Protein AF-R7V3S7-F1 (afdb_monomer_lite)

Radius of gyration: 36.81 Å; chains: 1; bounding box: 87×54×91 Å

Secondary structure (DSSP, 8-state):
-HHHHHHHHHTT-HHHHHHHHHH-S-GGGGGGGS-HHHHHHTTTTTHHHHHHHHHHHHTT-HHHHHHT-HHHHHHHHHHHHHHS-PPPSS--TTSHHHHHHHHHHHHHHHHH-TTHHHHHHHHHHHHHHHHHHHHHTT-EE-TTS-EE-HHHHHHHHHHHHHHHHHHHHHHHHHHHHHGGGT-----TTHHHHHTT--HHHHHHHHHHHHHHHHHHHHHH---HHHHHHHHHHHHHHHHHHHHHHHHHHH-

InterPro domains:
  IPR026169 Mitochondria-eating protein [PTHR21771] (24-245)

Foldseek 3Di:
DQVVLVVCLVVLVLQVLLVVLLPDPCCLVCLLSHPLVSLLVPPPSNLSNVLSSLVSNLVVHLVSNVSSVVVSNVLSVVVVVVPDDDPDPDDDPPCVVSVVSVVSSVVSNCVSPVCVVVVVVVLVVLLVVLVVLVVVQQWDQAPVRDTDHLVVSLVVVVVVLVVLVVVLVVVVVVLVVVPVVDDDDDDPCVVVVVVVQDPVNVVVVVVSVVVNVVSVVVSVPDCVNVVSVVSVVVNVVSVVSNVVSVVVSVD

Structure (mmCIF, N/CA/C/O backbone):
data_AF-R7V3S7-F1
#
_entry.id   AF-R7V3S7-F1
#
loop_
_atom_site.group_PDB
_atom_site.id
_atom_site.type_symbol
_atom_site.label_atom_id
_atom_site.label_alt_id
_atom_site.label_comp_id
_atom_site.label_asym_id
_atom_site.label_entity_id
_atom_site.label_seq_id
_atom_site.pdbx_PDB_ins_code
_atom_site.Cartn_x
_atom_site.Cartn_y
_atom_site.Cartn_z
_atom_site.occupancy
_atom_site.B_iso_or_equiv
_atom_site.auth_seq_id
_atom_site.auth_comp_id
_atom_site.auth_asym_id
_atom_site.auth_atom_id
_atom_site.pdbx_PDB_model_num
ATOM 1 N N . LEU A 1 1 ? 23.780 -13.848 -29.156 1.00 84.06 1 LEU A N 1
ATOM 2 C CA . LEU A 1 1 ? 23.520 -12.444 -28.745 1.00 84.06 1 LEU A CA 1
ATOM 3 C C . LEU A 1 1 ? 23.365 -12.324 -27.229 1.00 84.06 1 LEU A C 1
ATOM 5 O O . LEU A 1 1 ? 24.187 -11.659 -26.616 1.00 84.06 1 LEU A O 1
ATOM 9 N N . ILE A 1 2 ? 22.388 -13.011 -26.626 1.00 87.56 2 ILE A N 1
ATOM 1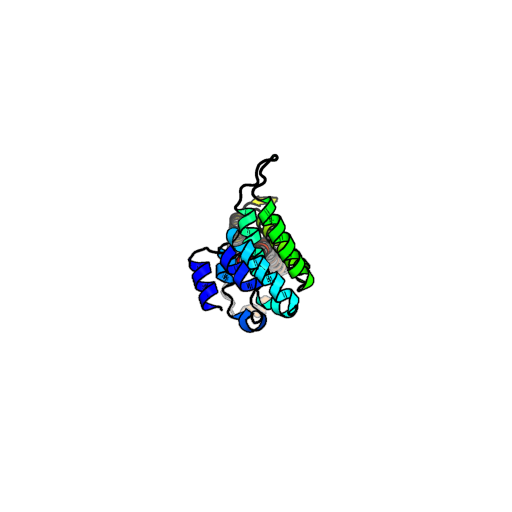0 C CA . ILE A 1 2 ? 22.063 -12.917 -25.189 1.00 87.56 2 ILE A CA 1
ATOM 11 C C . ILE A 1 2 ? 23.251 -13.218 -24.262 1.00 87.56 2 ILE A C 1
ATOM 13 O O . ILE A 1 2 ? 23.557 -12.409 -23.396 1.00 87.56 2 ILE A O 1
ATOM 17 N N . GLN A 1 3 ? 24.001 -14.302 -24.493 1.00 87.06 3 GLN A N 1
ATOM 18 C CA . GLN A 1 3 ? 25.199 -14.625 -23.693 1.00 87.06 3 GLN A CA 1
ATOM 19 C C . GLN A 1 3 ? 26.249 -13.499 -23.691 1.00 87.06 3 GLN A C 1
ATOM 21 O O . GLN A 1 3 ? 26.875 -13.228 -22.671 1.00 87.06 3 GLN A O 1
ATOM 26 N N . ARG A 1 4 ? 26.406 -12.796 -24.821 1.00 86.81 4 ARG A N 1
ATOM 27 C CA . ARG A 1 4 ? 27.333 -11.663 -24.943 1.00 86.81 4 ARG A CA 1
ATOM 28 C C . ARG A 1 4 ? 26.811 -10.420 -24.223 1.00 86.81 4 ARG A C 1
ATOM 30 O O . ARG A 1 4 ? 27.601 -9.715 -23.610 1.00 86.81 4 ARG A O 1
ATOM 37 N N . ILE A 1 5 ? 25.498 -10.176 -24.268 1.00 88.88 5 ILE A N 1
ATOM 38 C CA . ILE A 1 5 ? 24.849 -9.111 -23.486 1.00 88.88 5 ILE A CA 1
ATOM 39 C C . ILE A 1 5 ? 25.022 -9.380 -21.986 1.00 88.88 5 ILE A C 1
ATOM 41 O O . ILE A 1 5 ? 25.428 -8.478 -21.263 1.00 88.88 5 ILE A O 1
ATOM 45 N N . ASN A 1 6 ? 24.799 -10.617 -21.529 1.00 87.94 6 ASN A N 1
ATOM 46 C CA . ASN A 1 6 ? 24.996 -11.001 -20.128 1.00 87.94 6 ASN A CA 1
ATOM 47 C C . ASN A 1 6 ? 26.429 -10.726 -19.661 1.00 87.94 6 ASN A C 1
ATOM 49 O O . ASN A 1 6 ? 26.612 -10.019 -18.677 1.00 87.94 6 ASN A O 1
ATOM 53 N N . HIS A 1 7 ? 27.427 -11.185 -20.422 1.00 89.81 7 HIS A N 1
ATOM 54 C CA . HIS A 1 7 ? 28.834 -10.963 -20.090 1.00 89.81 7 HIS A CA 1
ATOM 55 C C . HIS A 1 7 ? 29.217 -9.474 -20.031 1.00 89.81 7 HIS A C 1
ATOM 57 O O . HIS A 1 7 ? 30.007 -9.059 -19.188 1.00 89.81 7 HIS A O 1
ATOM 63 N N . LEU A 1 8 ? 28.674 -8.643 -20.923 1.00 88.56 8 LEU A N 1
ATOM 64 C CA . LEU A 1 8 ? 28.955 -7.206 -20.906 1.00 88.56 8 LEU A CA 1
ATOM 65 C C . LEU A 1 8 ? 28.240 -6.484 -19.759 1.00 88.56 8 LEU A C 1
ATOM 67 O O . LEU A 1 8 ? 28.819 -5.569 -19.177 1.00 88.56 8 LEU A O 1
ATOM 71 N N . LEU A 1 9 ? 27.029 -6.913 -19.394 1.00 88.62 9 LEU A N 1
ATOM 72 C CA . LEU A 1 9 ? 26.334 -6.405 -18.211 1.00 88.62 9 LEU A CA 1
ATOM 73 C C . LEU A 1 9 ? 27.041 -6.806 -16.912 1.00 88.62 9 LEU A C 1
ATOM 75 O O . LEU A 1 9 ? 27.115 -5.977 -16.012 1.00 88.62 9 LEU A O 1
ATOM 79 N N . ASP A 1 10 ? 27.600 -8.018 -16.832 1.00 88.31 10 ASP A N 1
ATOM 80 C CA . ASP A 1 10 ? 28.408 -8.461 -15.681 1.00 88.31 10 ASP A CA 1
ATOM 81 C C . ASP A 1 10 ? 29.642 -7.568 -15.481 1.00 88.31 10 ASP A C 1
ATOM 83 O O . ASP A 1 10 ? 30.029 -7.269 -14.356 1.00 88.31 10 ASP A O 1
ATOM 87 N N . ASN A 1 11 ? 30.211 -7.072 -16.581 1.00 90.50 11 ASN A N 1
ATOM 88 C CA . ASN A 1 11 ? 31.345 -6.149 -16.575 1.00 90.50 11 ASN A CA 1
ATOM 89 C C . ASN A 1 11 ? 30.937 -4.662 -16.538 1.00 90.50 11 ASN A C 1
ATOM 91 O O . ASN A 1 11 ? 31.787 -3.804 -16.763 1.00 90.50 11 ASN A O 1
ATOM 95 N N . GLN A 1 12 ? 29.656 -4.341 -16.312 1.00 88.81 12 GLN A N 1
ATOM 96 C CA . GLN A 1 12 ? 29.114 -2.968 -16.282 1.00 88.81 12 GLN A CA 1
ATOM 97 C C . GLN A 1 12 ? 29.350 -2.149 -17.572 1.00 88.81 12 GLN A C 1
ATOM 99 O O . GLN A 1 12 ? 29.282 -0.919 -17.584 1.00 88.81 12 GLN A O 1
ATOM 104 N N . LYS A 1 13 ? 29.578 -2.819 -18.707 1.00 92.25 13 LYS A N 1
ATOM 105 C CA . LYS A 1 13 ? 29.825 -2.200 -20.020 1.00 92.25 13 LYS A CA 1
ATOM 106 C C . LYS A 1 13 ? 28.511 -1.870 -20.738 1.00 92.25 13 LYS A C 1
ATOM 108 O O . LYS A 1 13 ? 28.187 -2.436 -21.786 1.00 92.25 13 LYS A O 1
ATOM 113 N N . HIS A 1 14 ? 27.718 -0.968 -20.159 1.00 91.00 14 HIS A N 1
ATOM 114 C CA . HIS A 1 14 ? 26.359 -0.659 -20.629 1.00 91.00 14 HIS A CA 1
ATOM 115 C C . HIS A 1 14 ? 26.315 0.007 -22.017 1.00 91.00 14 HIS A C 1
ATOM 117 O O . HIS A 1 14 ? 25.413 -0.282 -22.804 1.00 91.00 14 HIS A O 1
ATOM 123 N N . GLU A 1 15 ? 27.304 0.833 -22.362 1.00 90.56 15 GLU A N 1
ATOM 124 C CA . GLU A 1 15 ? 27.400 1.462 -23.689 1.00 90.56 15 GLU A CA 1
ATOM 125 C C . GLU A 1 15 ? 27.685 0.437 -24.795 1.00 90.56 15 GLU A C 1
ATOM 127 O O . GLU A 1 15 ? 27.028 0.429 -25.838 1.00 90.56 15 GLU A O 1
ATOM 132 N N . GLU A 1 16 ? 28.607 -0.499 -24.545 1.00 90.12 16 GLU A N 1
ATOM 133 C CA . GLU A 1 16 ? 28.904 -1.591 -25.478 1.00 90.12 16 GLU A CA 1
ATOM 134 C C . GLU A 1 16 ? 27.672 -2.492 -25.684 1.00 90.12 16 GLU A C 1
ATOM 136 O O . GLU A 1 16 ? 27.389 -2.921 -26.807 1.00 90.12 16 GLU A O 1
ATOM 141 N N . CYS A 1 17 ? 26.887 -2.728 -24.623 1.00 90.88 17 CYS A N 1
ATOM 142 C CA . CYS A 1 17 ? 25.609 -3.435 -24.730 1.00 90.88 17 CYS A CA 1
ATOM 143 C C . CYS A 1 17 ? 24.624 -2.687 -25.638 1.00 90.88 17 CYS A C 1
ATOM 145 O O . CYS A 1 17 ? 23.987 -3.307 -26.492 1.00 90.88 17 CYS A O 1
ATOM 147 N N . ALA A 1 18 ? 24.504 -1.365 -25.477 1.00 90.88 18 ALA A N 1
ATOM 148 C CA . ALA A 1 18 ? 23.608 -0.531 -26.274 1.00 90.88 18 ALA A CA 1
ATOM 149 C C . ALA A 1 18 ? 23.959 -0.582 -27.771 1.00 90.88 18 ALA A C 1
ATOM 151 O O . ALA A 1 18 ? 23.075 -0.752 -28.614 1.00 90.88 18 ALA A O 1
ATOM 152 N N . LEU A 1 19 ? 25.252 -0.530 -28.108 1.00 91.62 19 LEU A N 1
ATOM 153 C CA . LEU A 1 19 ? 25.729 -0.651 -29.490 1.00 91.62 19 LEU A CA 1
ATOM 154 C C . LEU A 1 19 ? 25.412 -2.024 -30.099 1.00 91.62 19 LEU A C 1
ATOM 156 O O . LEU A 1 19 ? 25.006 -2.108 -31.261 1.00 91.62 19 LEU A O 1
ATOM 160 N N . LEU A 1 20 ? 25.561 -3.107 -29.331 1.00 90.31 20 LEU A N 1
ATOM 161 C CA . LEU A 1 20 ? 25.193 -4.451 -29.793 1.00 90.31 20 LEU A CA 1
ATOM 162 C C . LEU A 1 20 ? 23.687 -4.589 -30.034 1.00 90.31 20 LEU A C 1
ATOM 164 O O . LEU A 1 20 ? 23.277 -5.202 -31.020 1.00 90.31 20 LEU A O 1
ATOM 168 N N . VAL A 1 21 ? 22.870 -4.002 -29.160 1.00 90.50 21 VAL A N 1
ATOM 169 C CA . VAL A 1 21 ? 21.410 -3.963 -29.301 1.00 90.50 21 VAL A CA 1
ATOM 170 C C . VAL A 1 21 ? 21.001 -3.187 -30.551 1.00 90.50 21 VAL A C 1
ATOM 172 O O . VAL A 1 21 ? 20.200 -3.685 -31.342 1.00 90.50 21 VAL A O 1
ATOM 175 N N . ALA A 1 22 ? 21.596 -2.014 -30.784 1.00 87.69 22 ALA A N 1
ATOM 176 C CA . ALA A 1 22 ? 21.302 -1.188 -31.952 1.00 87.69 22 ALA A CA 1
ATOM 177 C C . ALA A 1 22 ? 21.566 -1.934 -33.274 1.00 87.69 22 ALA A C 1
ATOM 179 O O . ALA A 1 22 ? 20.756 -1.861 -34.206 1.00 87.69 22 ALA A O 1
ATOM 180 N N . ARG A 1 23 ? 22.662 -2.706 -33.328 1.00 88.12 23 ARG A N 1
ATOM 181 C CA . ARG A 1 23 ? 23.100 -3.478 -34.506 1.00 88.12 23 ARG A CA 1
ATOM 182 C C . ARG A 1 23 ? 22.362 -4.804 -34.701 1.00 88.12 23 ARG A C 1
ATOM 184 O O . ARG A 1 23 ? 22.456 -5.384 -35.778 1.00 88.12 23 ARG A O 1
ATOM 191 N N . SER A 1 24 ? 21.646 -5.297 -33.693 1.00 86.12 24 SER A N 1
ATOM 192 C CA . SER A 1 24 ? 20.923 -6.566 -33.792 1.00 86.12 24 SER A CA 1
ATOM 193 C C . SER A 1 24 ? 19.654 -6.426 -34.636 1.00 86.12 24 SER A C 1
ATOM 195 O O . SER A 1 24 ? 18.876 -5.495 -34.441 1.00 86.12 24 SER A O 1
ATOM 197 N N . SER A 1 25 ? 19.411 -7.360 -35.554 1.00 82.19 25 SER A N 1
ATOM 198 C CA . SER A 1 25 ? 18.140 -7.489 -36.284 1.00 82.19 25 SER A CA 1
ATOM 199 C C . SER A 1 25 ? 17.170 -8.473 -35.623 1.00 82.19 25 SER A C 1
ATOM 201 O O . SER A 1 25 ? 15.974 -8.400 -35.870 1.00 82.19 25 SER A O 1
ATOM 203 N N . SER A 1 26 ? 17.662 -9.362 -34.756 1.00 83.44 26 SER A N 1
ATOM 204 C CA . SER A 1 26 ? 16.896 -10.469 -34.168 1.00 83.44 26 SER A CA 1
ATOM 205 C C . SER A 1 26 ? 16.450 -10.230 -32.723 1.00 83.44 26 SER A C 1
ATOM 207 O O . SER A 1 26 ? 15.968 -11.147 -32.065 1.00 83.44 26 SER A O 1
ATOM 209 N N . LEU A 1 27 ? 16.603 -9.004 -32.208 1.00 85.38 27 LEU A N 1
ATOM 210 C CA . LEU A 1 27 ? 16.302 -8.680 -30.809 1.00 85.38 27 LEU A CA 1
ATOM 211 C C . LEU A 1 27 ? 14.838 -8.959 -30.431 1.00 85.38 27 LEU A C 1
ATOM 213 O O . LEU A 1 27 ? 14.583 -9.445 -29.335 1.00 85.38 27 LEU A O 1
ATOM 217 N N . SER A 1 28 ? 13.900 -8.703 -31.347 1.00 84.56 28 SER A N 1
ATOM 218 C CA . SER A 1 28 ? 12.463 -8.953 -31.165 1.00 84.56 28 SER A CA 1
ATOM 219 C C . SER A 1 28 ? 12.128 -10.427 -30.907 1.00 84.56 28 SER A C 1
ATOM 221 O O . SER A 1 28 ? 11.152 -10.715 -30.224 1.00 84.56 28 SER A O 1
ATOM 223 N N . HIS A 1 29 ? 12.950 -11.362 -31.392 1.00 86.12 29 HIS A N 1
ATOM 224 C CA . HIS A 1 29 ? 12.749 -12.799 -31.186 1.00 86.12 29 HIS A CA 1
ATOM 225 C C . HIS A 1 29 ? 13.290 -13.303 -29.843 1.00 86.12 29 HIS A C 1
ATOM 227 O O . HIS A 1 29 ? 12.927 -14.393 -29.415 1.00 86.12 29 HIS A O 1
ATOM 233 N N . CYS A 1 30 ? 14.146 -12.525 -29.176 1.00 86.38 30 CYS A N 1
ATOM 234 C CA . CYS A 1 30 ? 14.794 -12.906 -27.918 1.00 86.38 30 CYS A CA 1
ATOM 235 C C . CYS A 1 30 ? 14.432 -11.960 -26.761 1.00 86.38 30 CYS A C 1
ATOM 237 O O . CYS A 1 30 ? 15.187 -11.867 -25.797 1.00 86.38 30 CYS A O 1
ATOM 239 N N . VAL A 1 31 ? 13.311 -11.233 -26.850 1.00 87.12 31 VAL A N 1
ATOM 240 C CA . VAL A 1 31 ? 12.901 -10.228 -25.847 1.00 87.12 31 VAL A CA 1
ATOM 241 C C . VAL A 1 31 ? 12.787 -10.833 -24.448 1.00 87.12 31 VAL A C 1
ATOM 243 O O . VAL A 1 31 ? 13.283 -10.250 -23.488 1.00 87.12 31 VAL A O 1
ATOM 246 N N . ARG A 1 32 ? 12.206 -12.032 -24.342 1.00 87.19 32 ARG A N 1
ATOM 247 C CA . ARG A 1 32 ? 12.000 -12.737 -23.065 1.00 87.19 32 ARG A CA 1
ATOM 248 C C . ARG A 1 32 ? 13.293 -13.216 -22.411 1.00 87.19 32 ARG A C 1
ATOM 250 O O . ARG A 1 32 ? 13.337 -13.363 -21.196 1.00 87.19 32 ARG A O 1
ATOM 257 N N . ASP A 1 33 ? 14.339 -13.412 -23.209 1.00 88.38 33 ASP A N 1
ATOM 258 C CA . ASP A 1 33 ? 15.649 -13.868 -22.737 1.00 88.38 33 ASP A CA 1
ATOM 259 C C . ASP A 1 33 ? 16.557 -12.700 -22.326 1.00 88.38 33 ASP A C 1
ATOM 261 O O . ASP A 1 33 ? 17.699 -12.908 -21.902 1.00 88.38 33 ASP A O 1
ATOM 265 N N . LEU A 1 34 ? 16.094 -11.453 -22.483 1.00 88.38 34 LEU A N 1
ATOM 266 C CA . LEU A 1 34 ? 16.874 -10.289 -22.094 1.00 88.38 34 LEU A CA 1
ATOM 267 C C . LEU A 1 34 ? 16.984 -10.202 -20.563 1.00 88.38 34 LEU A C 1
ATOM 269 O O . LEU A 1 34 ? 15.984 -10.329 -19.855 1.00 88.38 34 LEU A O 1
ATOM 273 N N . PRO A 1 35 ? 18.178 -9.893 -20.028 1.00 89.81 35 PRO A N 1
ATOM 274 C CA . PRO A 1 35 ? 18.419 -9.747 -18.591 1.00 89.81 35 PRO A CA 1
ATOM 275 C C . PRO A 1 35 ? 17.873 -8.412 -18.047 1.00 89.81 35 PRO A C 1
ATOM 277 O O . PRO A 1 35 ? 18.607 -7.605 -17.472 1.00 89.81 35 PRO A O 1
ATOM 280 N N . MET A 1 36 ? 16.574 -8.159 -18.231 1.00 91.88 36 MET A N 1
ATOM 281 C CA . MET A 1 36 ? 15.934 -6.881 -17.902 1.00 91.88 36 MET A CA 1
ATOM 282 C C . MET A 1 36 ? 15.966 -6.579 -16.405 1.00 91.88 36 MET A C 1
ATOM 284 O O . MET A 1 36 ? 16.239 -5.442 -16.042 1.00 91.88 36 MET A O 1
ATOM 288 N N . SER A 1 37 ? 15.785 -7.584 -15.538 1.00 89.94 37 SER A N 1
ATOM 289 C CA . SER A 1 37 ? 15.897 -7.406 -14.078 1.00 89.94 37 SER A CA 1
ATOM 290 C C . SER A 1 37 ? 17.250 -6.805 -13.694 1.00 89.94 37 SER A C 1
ATOM 292 O O . SER A 1 37 ? 17.304 -5.758 -13.063 1.00 89.94 37 SER A O 1
ATOM 294 N N . ARG A 1 38 ? 18.344 -7.406 -14.181 1.00 89.94 38 ARG A N 1
ATOM 295 C CA . ARG A 1 38 ? 19.711 -6.946 -13.903 1.00 89.94 38 ARG A CA 1
ATOM 296 C C . ARG A 1 38 ? 19.966 -5.548 -14.463 1.00 89.94 38 ARG A C 1
ATOM 298 O O . ARG A 1 38 ? 20.648 -4.740 -13.841 1.00 89.94 38 ARG A O 1
ATOM 305 N N . ALA A 1 39 ? 19.422 -5.258 -15.644 1.00 91.44 39 ALA A N 1
ATOM 306 C CA . ALA A 1 39 ? 19.509 -3.925 -16.218 1.00 91.44 39 ALA A CA 1
ATOM 307 C C . ALA A 1 39 ? 18.740 -2.892 -15.376 1.00 91.44 39 ALA A C 1
ATOM 309 O O . ALA A 1 39 ? 19.231 -1.782 -15.203 1.00 91.44 39 ALA A O 1
ATOM 310 N N . TYR A 1 40 ? 17.580 -3.238 -14.813 1.00 94.31 40 TYR A N 1
ATOM 311 C CA . TYR A 1 40 ? 16.830 -2.352 -13.919 1.00 94.31 40 TYR A CA 1
ATOM 312 C C . TYR A 1 40 ? 17.538 -2.112 -12.585 1.00 94.31 40 TYR A C 1
ATOM 314 O O . TYR A 1 40 ? 17.576 -0.971 -12.128 1.00 94.31 40 TYR A O 1
ATOM 322 N N . ASP A 1 41 ? 18.172 -3.138 -12.019 1.00 91.00 41 ASP A N 1
ATOM 323 C CA . ASP A 1 41 ? 18.967 -3.019 -10.791 1.00 91.00 41 ASP A CA 1
ATOM 324 C C . ASP A 1 41 ? 20.181 -2.086 -10.957 1.00 91.00 41 ASP A C 1
ATOM 326 O O . ASP A 1 41 ? 20.602 -1.436 -10.003 1.00 91.00 41 ASP A O 1
ATOM 330 N N . ALA A 1 42 ? 20.724 -1.982 -12.175 1.00 91.19 42 ALA A N 1
ATOM 331 C CA . ALA A 1 42 ? 21.889 -1.157 -12.506 1.00 91.19 42 ALA A CA 1
ATOM 332 C C . ALA A 1 42 ? 21.553 0.296 -12.922 1.00 91.19 42 ALA A C 1
ATOM 334 O O . ALA A 1 42 ? 22.431 1.028 -13.396 1.00 91.19 42 ALA A O 1
ATOM 335 N N . ILE A 1 43 ? 20.296 0.734 -12.776 1.00 91.69 43 ILE A N 1
ATOM 336 C CA . ILE A 1 43 ? 19.912 2.143 -12.976 1.00 91.69 43 ILE A CA 1
ATOM 337 C C . ILE A 1 43 ? 20.668 3.008 -11.946 1.00 91.69 43 ILE A C 1
ATOM 339 O O . ILE A 1 43 ? 20.676 2.657 -10.765 1.00 91.69 43 ILE A O 1
ATOM 343 N N . PRO A 1 44 ? 21.306 4.128 -12.355 1.00 89.75 44 PRO A N 1
ATOM 344 C CA . PRO A 1 44 ? 21.093 4.867 -13.611 1.00 89.75 44 PRO A CA 1
ATOM 345 C C . PRO A 1 44 ? 22.017 4.508 -14.787 1.00 89.75 44 PRO A C 1
ATOM 347 O O . PRO A 1 44 ? 21.694 4.831 -15.929 1.00 89.75 44 PRO A O 1
ATOM 350 N N . HIS A 1 45 ? 23.140 3.829 -14.559 1.00 89.38 45 HIS A N 1
ATOM 351 C CA . HIS A 1 45 ? 24.172 3.591 -15.584 1.00 89.38 45 HIS A CA 1
ATOM 352 C C . HIS A 1 45 ? 23.673 2.732 -16.756 1.00 89.38 45 HIS A C 1
ATOM 354 O O . HIS A 1 45 ? 24.096 2.898 -17.901 1.00 89.38 45 HIS A O 1
ATOM 360 N N . SER A 1 46 ? 22.714 1.844 -16.495 1.00 93.44 46 SER A N 1
ATOM 361 C CA . SER A 1 46 ? 22.085 1.003 -17.514 1.00 93.44 46 SER A CA 1
ATOM 362 C C . SER A 1 46 ? 21.099 1.737 -18.429 1.00 93.44 46 SER A C 1
ATOM 364 O O . SER A 1 46 ? 20.642 1.142 -19.407 1.00 93.44 46 SER A O 1
ATOM 366 N N . LEU A 1 47 ? 20.765 3.010 -18.170 1.00 93.06 47 LEU A N 1
ATOM 367 C CA . LEU A 1 47 ? 19.762 3.753 -18.947 1.00 93.06 47 LEU A CA 1
ATOM 368 C C . LEU A 1 47 ? 20.113 3.855 -20.435 1.00 93.06 47 LEU A C 1
ATOM 370 O O . LEU A 1 47 ? 19.210 3.816 -21.267 1.00 93.06 47 LEU A O 1
ATOM 374 N N . VAL A 1 48 ? 21.401 3.911 -20.784 1.00 92.38 48 VAL A N 1
ATOM 375 C CA . VAL A 1 48 ? 21.863 3.918 -22.185 1.00 92.38 48 VAL A CA 1
ATOM 376 C C . VAL A 1 48 ? 21.521 2.595 -22.883 1.00 92.38 48 VAL A C 1
ATOM 378 O O . VAL A 1 48 ? 21.008 2.583 -24.003 1.00 92.38 48 VAL A O 1
ATOM 381 N N . PHE A 1 49 ? 21.734 1.469 -22.197 1.00 93.75 49 PHE A N 1
ATOM 382 C CA . PHE A 1 49 ? 21.351 0.143 -22.684 1.00 93.75 49 PHE A CA 1
ATOM 383 C C . PHE A 1 49 ? 19.830 -0.009 -22.776 1.00 93.75 49 PHE A C 1
ATOM 385 O O . PHE A 1 49 ? 19.314 -0.420 -23.816 1.00 93.75 49 PHE A O 1
ATOM 392 N N . LEU A 1 50 ? 19.107 0.365 -21.718 1.00 94.50 50 LEU A N 1
ATOM 393 C CA . LEU A 1 50 ? 17.646 0.302 -21.680 1.00 94.50 50 LEU A CA 1
ATOM 394 C C . LEU A 1 50 ? 17.031 1.166 -22.788 1.00 94.50 50 LEU A C 1
ATOM 396 O O . LEU A 1 50 ? 16.160 0.693 -23.511 1.00 94.50 50 LEU A O 1
ATOM 400 N N . GLY A 1 51 ? 17.533 2.383 -22.999 1.00 92.81 51 GLY A N 1
ATOM 401 C CA . GLY A 1 51 ? 17.093 3.266 -24.078 1.00 92.81 51 GLY A CA 1
ATOM 402 C C . GLY A 1 51 ? 17.224 2.620 -25.457 1.00 92.81 51 GLY A C 1
ATOM 403 O O . GLY A 1 51 ? 16.276 2.662 -26.246 1.00 92.81 51 GLY A O 1
ATOM 404 N N . ALA A 1 52 ? 18.348 1.948 -25.727 1.00 92.81 52 ALA A N 1
ATOM 405 C CA . ALA A 1 52 ? 18.553 1.211 -26.973 1.00 92.81 52 ALA A CA 1
ATOM 406 C C . ALA A 1 52 ? 17.579 0.028 -27.118 1.00 92.81 52 ALA A C 1
ATOM 408 O O . ALA A 1 52 ? 17.015 -0.167 -28.195 1.00 92.81 52 ALA A O 1
ATOM 409 N N . VAL A 1 53 ? 17.340 -0.731 -26.042 1.00 93.00 53 VAL A N 1
ATOM 410 C CA . VAL A 1 53 ? 16.411 -1.876 -26.032 1.00 93.00 53 VAL A CA 1
ATOM 411 C C . VAL A 1 53 ? 14.976 -1.421 -26.292 1.00 93.00 53 VAL A C 1
ATOM 413 O O . VAL A 1 53 ? 14.347 -1.907 -27.231 1.00 93.00 53 VAL A O 1
ATOM 416 N N . TYR A 1 54 ? 14.476 -0.452 -25.520 1.00 94.00 54 TYR A N 1
ATOM 417 C CA . TYR A 1 54 ? 13.118 0.079 -25.667 1.00 94.00 54 TYR A CA 1
ATOM 418 C C . TYR A 1 54 ? 12.903 0.692 -27.053 1.00 94.00 54 TYR A C 1
ATOM 420 O O . TYR A 1 54 ? 11.903 0.395 -27.704 1.00 94.00 54 TYR A O 1
ATOM 428 N N . SER A 1 55 ? 13.864 1.477 -27.549 1.00 92.44 55 SER A N 1
ATOM 429 C CA . SER A 1 55 ? 13.782 2.058 -28.894 1.00 92.44 55 SER A CA 1
ATOM 430 C C . SER A 1 55 ? 13.710 0.968 -29.961 1.00 92.44 55 SER A C 1
ATOM 432 O O . SER A 1 55 ? 12.826 0.996 -30.815 1.00 92.44 55 SER A O 1
ATOM 434 N N . LYS A 1 56 ? 14.584 -0.044 -29.888 1.00 91.25 56 LYS A N 1
ATOM 435 C CA . LYS A 1 56 ? 14.645 -1.116 -30.889 1.00 91.25 56 LYS A CA 1
ATOM 436 C C . LYS A 1 56 ? 13.394 -1.994 -30.889 1.00 91.25 56 LYS A C 1
ATOM 438 O O . LYS A 1 56 ? 12.894 -2.343 -31.956 1.00 91.25 56 LYS A O 1
ATOM 443 N N . ILE A 1 57 ? 12.883 -2.333 -29.709 1.00 91.44 57 ILE A N 1
ATOM 444 C CA . ILE A 1 57 ? 11.686 -3.167 -29.570 1.00 91.44 57 ILE A CA 1
ATOM 445 C C . ILE A 1 57 ? 10.437 -2.393 -29.998 1.00 91.44 57 ILE A C 1
ATOM 447 O O . ILE A 1 57 ? 9.590 -2.967 -30.676 1.00 91.44 57 ILE A O 1
ATOM 451 N N . SER A 1 58 ? 10.364 -1.085 -29.728 1.00 91.00 58 SER A N 1
ATOM 452 C CA . SER A 1 58 ? 9.220 -0.262 -30.148 1.00 91.00 58 SER A CA 1
ATOM 453 C C . SER A 1 58 ? 9.030 -0.217 -31.667 1.00 91.00 58 SER A C 1
ATOM 455 O O . SER A 1 58 ? 7.903 -0.165 -32.147 1.00 91.00 58 SER A O 1
ATOM 457 N N . LEU A 1 59 ? 10.120 -0.326 -32.436 1.00 89.62 59 LEU A N 1
ATOM 458 C CA . LEU A 1 59 ? 10.064 -0.440 -33.898 1.00 89.62 59 LEU A CA 1
ATOM 459 C C . LEU A 1 59 ? 9.491 -1.783 -34.373 1.00 89.62 59 LEU A C 1
ATOM 461 O O . LEU A 1 59 ? 9.008 -1.874 -35.496 1.00 89.62 59 LEU A O 1
ATOM 465 N N . SER A 1 60 ? 9.570 -2.822 -33.539 1.00 86.69 60 SER A N 1
ATOM 466 C CA . SER A 1 60 ? 9.093 -4.173 -33.858 1.00 86.69 60 SER A CA 1
ATOM 467 C C . SER A 1 60 ? 7.632 -4.399 -33.450 1.00 86.69 60 SER A C 1
ATOM 469 O O . SER A 1 60 ? 6.999 -5.315 -33.967 1.00 86.69 60 SER A O 1
ATOM 471 N N . GLY A 1 61 ? 7.092 -3.575 -32.546 1.00 84.44 61 GLY A N 1
ATOM 472 C CA . GLY A 1 61 ? 5.684 -3.592 -32.147 1.00 84.44 61 GLY A CA 1
ATOM 473 C C . GLY A 1 61 ? 5.464 -3.255 -30.671 1.00 84.44 61 GLY A C 1
ATOM 474 O O . GLY A 1 61 ? 6.248 -3.635 -29.802 1.00 84.44 61 GLY A O 1
ATOM 475 N N . ASP A 1 62 ? 4.350 -2.579 -30.384 1.00 84.44 62 ASP A N 1
ATOM 476 C CA . ASP A 1 62 ? 4.016 -2.092 -29.039 1.00 84.44 62 ASP A CA 1
ATOM 477 C C . ASP A 1 62 ? 3.712 -3.236 -28.046 1.00 84.44 62 ASP A C 1
ATOM 479 O O . ASP A 1 62 ? 3.958 -3.100 -26.847 1.00 84.44 62 ASP A O 1
ATOM 483 N N . SER A 1 63 ? 3.264 -4.405 -28.521 1.00 85.31 63 SER A N 1
ATOM 484 C CA . SER A 1 63 ? 2.990 -5.570 -27.663 1.00 85.31 63 SER A CA 1
ATOM 485 C C . SER A 1 63 ? 4.243 -6.095 -26.955 1.00 85.31 63 SER A C 1
ATOM 487 O O . SER A 1 63 ? 4.172 -6.495 -25.794 1.00 85.31 63 SER A O 1
ATOM 489 N N . LEU A 1 64 ? 5.407 -6.035 -27.606 1.00 87.44 64 LEU A N 1
ATOM 490 C CA . LEU A 1 64 ? 6.671 -6.523 -27.048 1.00 87.44 64 LEU A CA 1
ATOM 491 C C . LEU A 1 64 ? 7.207 -5.621 -25.930 1.00 87.44 64 LEU A C 1
ATOM 493 O O . LEU A 1 64 ? 7.972 -6.076 -25.084 1.00 87.44 64 LEU A O 1
ATOM 497 N N . ILE A 1 65 ? 6.779 -4.355 -25.877 1.00 89.12 65 ILE A N 1
ATOM 498 C CA . ILE A 1 65 ? 7.143 -3.437 -24.789 1.00 89.12 65 ILE A CA 1
ATOM 499 C C . ILE A 1 65 ? 6.528 -3.897 -23.467 1.00 89.12 65 ILE A C 1
ATOM 501 O O . ILE A 1 65 ? 7.153 -3.747 -22.418 1.00 89.12 65 ILE A O 1
ATOM 505 N N . THR A 1 66 ? 5.342 -4.511 -23.501 1.00 87.12 66 THR A N 1
ATOM 506 C CA . THR A 1 66 ? 4.723 -5.064 -22.288 1.00 87.12 66 THR A CA 1
ATOM 507 C C . THR A 1 66 ? 5.531 -6.231 -21.709 1.00 87.12 66 THR A C 1
ATOM 509 O O . THR A 1 66 ? 5.613 -6.355 -20.487 1.00 87.12 66 THR A O 1
ATOM 512 N N . GLU A 1 67 ? 6.221 -7.009 -22.556 1.00 88.81 67 GLU A N 1
ATOM 513 C CA . GLU A 1 67 ? 7.097 -8.112 -22.128 1.00 88.81 67 GLU A CA 1
ATOM 514 C C . GLU A 1 67 ? 8.365 -7.626 -21.404 1.00 88.81 67 GLU A C 1
ATOM 516 O O . GLU A 1 67 ? 8.972 -8.380 -20.649 1.00 88.81 67 GLU A O 1
ATOM 521 N N . LEU A 1 68 ? 8.747 -6.353 -21.570 1.00 89.38 68 LEU A N 1
ATOM 522 C CA . LEU A 1 68 ? 9.867 -5.746 -20.843 1.00 89.38 68 LEU A CA 1
ATOM 523 C C . LEU A 1 68 ? 9.515 -5.376 -19.396 1.00 89.38 68 LEU A C 1
ATOM 525 O O . LEU A 1 68 ? 10.388 -4.922 -18.659 1.00 89.38 68 LEU A O 1
ATOM 529 N N . CYS A 1 69 ? 8.263 -5.548 -18.969 1.00 89.56 69 CYS A N 1
ATOM 530 C CA . CYS A 1 69 ? 7.766 -5.150 -17.651 1.00 89.56 69 CYS A CA 1
ATOM 531 C C . CYS A 1 69 ? 8.007 -3.653 -17.334 1.00 89.56 69 CYS A C 1
ATOM 533 O O . CYS A 1 69 ? 8.764 -3.332 -16.409 1.00 89.56 69 CYS A O 1
ATOM 535 N N . PRO A 1 70 ? 7.335 -2.716 -18.037 1.00 90.56 70 PRO A N 1
ATOM 536 C CA . PRO A 1 70 ? 7.487 -1.270 -17.822 1.00 90.56 70 PRO A CA 1
ATOM 537 C C . PRO A 1 70 ? 7.248 -0.809 -16.374 1.00 90.56 70 PRO A C 1
ATOM 539 O O . PRO A 1 70 ? 7.860 0.154 -15.913 1.00 90.56 70 PRO A O 1
ATOM 542 N N . GLU A 1 71 ? 6.388 -1.511 -15.626 1.00 89.00 71 GLU A N 1
ATOM 543 C CA . GLU A 1 71 ? 6.154 -1.257 -14.197 1.00 89.00 71 GLU A CA 1
ATOM 544 C C . GLU A 1 71 ? 7.421 -1.446 -13.348 1.00 89.00 71 GLU A C 1
ATOM 546 O O . GLU A 1 71 ? 7.681 -0.652 -12.442 1.00 89.00 71 GLU A O 1
ATOM 551 N N . SER A 1 72 ? 8.243 -2.450 -13.670 1.00 90.19 72 SER A N 1
ATOM 552 C CA . SER A 1 72 ? 9.507 -2.698 -12.972 1.00 90.19 72 SER A CA 1
ATOM 553 C C . SER A 1 72 ? 10.515 -1.588 -13.256 1.00 90.19 72 SER A C 1
ATOM 555 O O . SER A 1 72 ? 11.137 -1.072 -12.327 1.00 90.19 72 SER A O 1
ATOM 557 N N . PHE A 1 73 ? 10.631 -1.159 -14.519 1.00 92.88 73 PHE A N 1
ATOM 558 C CA . PHE A 1 73 ? 11.464 -0.013 -14.895 1.00 92.88 73 PHE A CA 1
ATOM 559 C C . PHE A 1 73 ? 11.083 1.238 -14.091 1.00 92.88 73 PHE A C 1
ATOM 561 O O . PHE A 1 73 ? 11.931 1.854 -13.444 1.00 92.88 73 PHE A O 1
ATOM 568 N N . LEU A 1 74 ? 9.789 1.571 -14.071 1.00 91.69 74 LEU A N 1
ATOM 569 C CA . LEU A 1 74 ? 9.259 2.716 -13.332 1.00 91.69 74 LEU A CA 1
ATOM 570 C C . LEU A 1 74 ? 9.584 2.653 -11.843 1.00 91.69 74 LEU A C 1
ATOM 572 O O . LEU A 1 74 ? 9.978 3.665 -11.265 1.00 91.69 74 LEU A O 1
ATOM 576 N N . ARG A 1 75 ? 9.447 1.480 -11.217 1.00 88.50 75 ARG A N 1
ATOM 577 C CA . ARG A 1 75 ? 9.763 1.313 -9.797 1.00 88.50 75 ARG A CA 1
ATOM 578 C C . ARG A 1 75 ? 11.230 1.615 -9.502 1.00 88.50 75 ARG A C 1
ATOM 580 O O . ARG A 1 75 ? 11.508 2.337 -8.548 1.00 88.50 75 ARG A O 1
ATOM 587 N N . HIS A 1 76 ? 12.151 1.103 -10.314 1.00 91.06 76 HIS A N 1
ATOM 588 C CA . HIS A 1 76 ? 13.585 1.338 -10.130 1.00 91.06 76 HIS A CA 1
ATOM 589 C C . HIS A 1 76 ? 13.953 2.807 -10.359 1.00 91.06 76 HIS A C 1
ATOM 591 O O . HIS A 1 76 ? 14.720 3.372 -9.580 1.00 91.06 76 HIS A O 1
ATOM 597 N N . VAL A 1 77 ? 13.332 3.462 -11.347 1.00 90.56 77 VAL A N 1
ATOM 598 C CA . VAL A 1 77 ? 13.476 4.910 -11.569 1.00 90.56 77 VAL A CA 1
ATOM 599 C C . VAL A 1 77 ? 12.969 5.713 -10.371 1.00 90.56 77 VAL A C 1
ATOM 601 O O . VAL A 1 77 ? 13.668 6.605 -9.901 1.00 90.56 77 VAL A O 1
ATOM 604 N N . VAL A 1 78 ? 11.778 5.401 -9.847 1.00 88.62 78 VAL A N 1
ATOM 605 C CA . VAL A 1 78 ? 11.217 6.085 -8.669 1.00 88.62 78 VAL A CA 1
ATOM 606 C C . VAL A 1 78 ? 12.102 5.869 -7.445 1.00 88.62 78 VAL A C 1
ATOM 608 O O . VAL A 1 78 ? 12.385 6.832 -6.738 1.00 88.62 78 VAL A O 1
ATOM 611 N N . LYS A 1 79 ? 12.578 4.637 -7.219 1.00 88.00 79 LYS A N 1
ATOM 612 C CA . LYS A 1 79 ? 13.501 4.303 -6.128 1.00 88.00 79 LYS A CA 1
ATOM 613 C C . LYS A 1 79 ? 14.765 5.156 -6.213 1.00 88.00 79 LYS A C 1
ATOM 615 O O . LYS A 1 79 ? 15.066 5.849 -5.247 1.00 88.00 79 LYS A O 1
ATOM 620 N N . TRP A 1 80 ? 15.428 5.173 -7.370 1.00 87.69 80 TRP A N 1
ATOM 621 C CA . TRP A 1 80 ? 16.636 5.970 -7.590 1.00 87.69 80 TRP A CA 1
ATOM 622 C C . TRP A 1 80 ? 16.386 7.475 -7.390 1.00 87.69 80 TRP A C 1
ATOM 624 O O . TRP A 1 80 ? 17.067 8.113 -6.592 1.00 87.69 80 TRP A O 1
ATOM 634 N N . LEU A 1 81 ? 15.342 8.033 -8.015 1.00 86.06 81 LEU A N 1
ATOM 635 C CA . LEU A 1 81 ? 14.985 9.451 -7.862 1.00 86.06 81 LEU A CA 1
ATOM 636 C C . LEU A 1 81 ? 14.614 9.834 -6.421 1.00 86.06 81 LEU A C 1
ATOM 638 O O . LEU A 1 81 ? 14.732 11.001 -6.056 1.00 86.06 81 LEU A O 1
ATOM 642 N N . SER A 1 82 ? 14.115 8.885 -5.625 1.00 83.62 82 SER A N 1
ATOM 643 C CA . SER A 1 82 ? 13.772 9.106 -4.216 1.00 83.62 82 SER A CA 1
ATOM 644 C C . SER A 1 82 ? 14.963 8.974 -3.265 1.00 83.62 82 SER A C 1
ATOM 646 O O . SER A 1 82 ? 14.942 9.584 -2.200 1.00 83.62 82 SER A O 1
ATOM 648 N N . SER A 1 83 ? 15.979 8.184 -3.632 1.00 81.25 83 SER A N 1
ATOM 649 C CA . SER A 1 83 ? 17.201 8.006 -2.840 1.00 81.25 83 SER A CA 1
ATOM 650 C C . SER A 1 83 ? 18.225 9.113 -3.064 1.00 81.25 83 SER A C 1
ATOM 652 O O . SER A 1 83 ? 19.049 9.353 -2.186 1.00 81.25 83 SER A O 1
ATOM 654 N N . GLU A 1 84 ? 18.179 9.785 -4.215 1.00 70.06 84 GLU A N 1
ATOM 655 C CA . GLU A 1 84 ? 19.041 10.934 -4.481 1.00 70.06 84 GLU A CA 1
ATOM 656 C C . GLU A 1 84 ? 18.595 12.138 -3.633 1.00 70.06 84 GLU A C 1
ATOM 658 O O . GLU A 1 84 ? 17.429 12.554 -3.716 1.00 70.06 84 GLU A O 1
ATOM 663 N N . PRO A 1 85 ? 19.486 12.738 -2.820 1.00 58.97 85 PRO A N 1
ATOM 664 C CA . PRO A 1 85 ? 19.177 13.986 -2.147 1.00 58.97 85 PRO A CA 1
ATOM 665 C C . PRO A 1 85 ? 18.897 15.033 -3.223 1.00 58.97 85 PRO A C 1
ATOM 667 O O . PRO A 1 85 ? 19.769 15.365 -4.023 1.00 58.97 85 PRO A O 1
ATOM 670 N N . ARG A 1 86 ? 17.658 15.544 -3.269 1.00 58.62 86 ARG A N 1
ATOM 671 C CA . ARG A 1 86 ? 17.317 16.658 -4.162 1.00 58.62 86 ARG A CA 1
ATOM 672 C C . ARG A 1 86 ? 18.328 17.770 -3.896 1.00 58.62 86 ARG A C 1
ATOM 674 O O . ARG A 1 86 ? 18.354 18.250 -2.759 1.00 58.62 86 ARG A O 1
ATOM 681 N N . PRO A 1 87 ? 19.136 18.189 -4.887 1.00 51.62 87 PRO A N 1
ATOM 682 C CA . PRO A 1 87 ? 20.003 19.328 -4.679 1.00 51.62 87 PRO A CA 1
ATOM 683 C C . PRO A 1 87 ? 19.094 20.492 -4.300 1.00 51.62 87 PRO A C 1
ATOM 685 O O . PRO A 1 87 ? 18.102 20.775 -4.987 1.00 51.62 87 PRO A O 1
ATOM 688 N N . ALA A 1 88 ? 19.385 21.103 -3.149 1.00 49.78 88 ALA A N 1
ATOM 689 C CA . ALA A 1 88 ? 18.799 22.379 -2.785 1.00 49.78 88 ALA A CA 1
ATOM 690 C C . ALA A 1 88 ? 18.909 23.281 -4.014 1.00 49.78 88 ALA A C 1
ATOM 692 O O . ALA A 1 88 ? 19.919 23.233 -4.717 1.00 49.78 88 ALA A O 1
ATOM 693 N N . ALA A 1 89 ? 17.825 23.995 -4.316 1.00 54.16 89 ALA A N 1
ATOM 694 C CA . ALA A 1 89 ? 17.707 24.842 -5.491 1.00 54.16 89 ALA A CA 1
ATOM 695 C C . ALA A 1 89 ? 19.059 25.487 -5.836 1.00 54.16 89 ALA A C 1
ATOM 697 O O . ALA A 1 89 ? 19.659 26.116 -4.972 1.00 54.16 89 ALA A O 1
ATOM 698 N N . HIS A 1 90 ? 19.488 25.294 -7.087 1.00 50.50 90 HIS A N 1
ATOM 699 C CA . HIS A 1 90 ? 20.687 25.824 -7.750 1.00 50.50 90 HIS A CA 1
ATOM 700 C C . HIS A 1 90 ? 21.791 24.799 -8.073 1.00 50.50 90 HIS A C 1
ATOM 702 O O . HIS A 1 90 ? 22.602 24.421 -7.243 1.00 50.50 90 HIS A O 1
ATOM 708 N N . LYS A 1 91 ? 21.858 24.502 -9.383 1.00 53.16 91 LYS A N 1
ATOM 709 C CA . LYS A 1 91 ? 23.008 23.997 -10.150 1.00 53.16 91 LYS A CA 1
ATOM 710 C C . LYS A 1 91 ? 23.558 22.629 -9.738 1.00 53.16 91 LYS A C 1
ATOM 712 O O . LYS A 1 91 ? 24.600 22.567 -9.116 1.00 53.16 91 LYS A O 1
ATOM 717 N N . ASP A 1 92 ? 22.974 21.563 -10.284 1.00 47.12 92 ASP A N 1
ATOM 718 C CA . ASP A 1 92 ? 23.788 20.421 -10.709 1.00 47.12 92 ASP A CA 1
ATOM 719 C C . ASP A 1 92 ? 23.254 19.804 -12.007 1.00 47.12 92 ASP A C 1
ATOM 721 O O . ASP A 1 92 ? 22.117 19.345 -12.115 1.00 47.12 92 ASP A O 1
ATOM 725 N N . SER A 1 93 ? 24.104 19.853 -13.032 1.00 56.47 93 SER A N 1
ATOM 726 C CA . SER A 1 93 ? 23.858 19.407 -14.409 1.00 56.47 93 SER A CA 1
ATOM 727 C C . SER A 1 93 ? 24.045 17.891 -14.594 1.00 56.47 93 SER A C 1
ATOM 729 O O . SER A 1 93 ? 24.009 17.409 -15.723 1.00 56.47 93 SER A O 1
ATOM 731 N N . SER A 1 94 ? 24.289 17.126 -13.527 1.00 56.94 94 SER A N 1
ATOM 732 C CA . SER A 1 94 ? 24.653 15.701 -13.610 1.00 56.94 94 SER A CA 1
ATOM 733 C C . SER A 1 94 ? 23.448 14.762 -13.748 1.00 56.94 94 SER A C 1
ATOM 735 O O . SER A 1 94 ? 23.558 13.702 -14.358 1.00 56.94 94 SER A O 1
ATOM 737 N N . VAL A 1 95 ? 22.276 15.159 -13.242 1.00 62.16 95 VAL A N 1
ATOM 738 C CA . VAL A 1 95 ? 21.031 14.365 -13.305 1.00 62.16 95 VAL A CA 1
ATOM 739 C C . VAL A 1 95 ? 20.289 14.568 -14.635 1.00 62.16 95 VAL A C 1
ATOM 741 O O . VAL A 1 95 ? 19.525 13.709 -15.080 1.00 62.16 95 VAL A O 1
ATOM 744 N N . THR A 1 96 ? 20.539 15.688 -15.317 1.00 67.94 96 THR A N 1
ATOM 745 C CA . THR A 1 96 ? 19.868 16.058 -16.570 1.00 67.94 96 THR A CA 1
ATOM 746 C C . THR A 1 96 ? 20.020 15.037 -17.715 1.00 67.94 96 THR A C 1
ATOM 748 O O . THR A 1 96 ? 18.997 14.777 -18.361 1.00 67.94 96 THR A O 1
ATOM 751 N N . PRO A 1 97 ? 21.182 14.387 -17.972 1.00 75.81 97 PRO A N 1
ATOM 752 C CA . PRO A 1 97 ? 21.288 13.385 -19.039 1.00 75.81 97 PRO A CA 1
ATOM 753 C C . PRO A 1 97 ? 20.475 12.113 -18.748 1.00 75.81 97 PRO A C 1
ATOM 755 O O . PRO A 1 97 ? 19.837 11.555 -19.648 1.00 75.81 97 PRO A O 1
ATOM 758 N N . TYR A 1 98 ? 20.423 11.678 -17.486 1.00 85.19 98 TYR A N 1
ATOM 759 C CA . TYR A 1 98 ? 19.629 10.516 -17.080 1.00 85.19 98 TYR A CA 1
ATOM 760 C C . TYR A 1 98 ? 18.130 10.805 -17.157 1.00 85.19 98 TYR A C 1
ATOM 762 O O . TYR A 1 98 ? 17.370 9.977 -17.654 1.00 85.19 98 TYR A O 1
ATOM 770 N N . VAL A 1 99 ? 17.699 12.005 -16.756 1.00 85.06 99 VAL A N 1
ATOM 771 C CA . VAL A 1 99 ? 16.294 12.433 -16.867 1.00 85.06 99 VAL A CA 1
ATOM 772 C C . VAL A 1 99 ? 15.839 12.497 -18.324 1.00 85.06 99 VAL A C 1
ATOM 774 O O . VAL A 1 99 ? 14.715 12.093 -18.621 1.00 85.06 99 VAL A O 1
ATOM 777 N N . ALA A 1 100 ? 16.694 12.955 -19.244 1.00 86.88 100 ALA A N 1
ATOM 778 C CA . ALA A 1 100 ? 16.388 12.926 -20.673 1.00 86.88 100 ALA A CA 1
ATOM 779 C C . ALA A 1 100 ? 16.174 11.485 -21.171 1.00 86.88 100 ALA A C 1
ATOM 781 O O . ALA A 1 100 ? 15.145 11.205 -21.785 1.00 86.88 100 ALA A O 1
ATOM 782 N N . SER A 1 101 ? 17.075 10.568 -20.806 1.00 88.94 101 SER A N 1
ATOM 783 C CA . SER A 1 101 ? 16.984 9.145 -21.167 1.00 88.94 101 SER A CA 1
ATOM 784 C C . SER A 1 101 ? 15.727 8.480 -20.591 1.00 88.94 101 SER A C 1
ATOM 786 O O . SER A 1 101 ? 15.005 7.781 -21.301 1.00 88.94 101 SER A O 1
ATOM 788 N N . ILE A 1 102 ? 15.409 8.750 -19.320 1.00 92.75 102 ILE A N 1
ATOM 789 C CA . ILE A 1 102 ? 14.180 8.278 -18.667 1.00 92.75 102 ILE A CA 1
ATOM 790 C C . ILE A 1 102 ? 12.956 8.808 -19.412 1.00 92.75 102 ILE A C 1
ATOM 792 O O . ILE A 1 102 ? 12.061 8.036 -19.740 1.00 92.75 102 ILE A O 1
ATOM 796 N N . ARG A 1 103 ? 12.908 10.111 -19.713 1.00 91.88 103 ARG A N 1
ATOM 797 C CA . ARG A 1 103 ? 11.787 10.733 -20.430 1.00 91.88 103 ARG A CA 1
ATOM 798 C C . ARG A 1 103 ? 11.553 10.080 -21.789 1.00 91.88 103 ARG A C 1
ATOM 800 O O . ARG A 1 103 ? 10.400 9.863 -22.156 1.00 91.88 103 ARG A O 1
ATOM 807 N N . ASP A 1 104 ? 12.611 9.776 -22.529 1.00 92.06 104 ASP A N 1
ATOM 808 C CA . ASP A 1 104 ? 12.485 9.176 -23.857 1.00 92.06 104 ASP A CA 1
ATOM 809 C C . ASP A 1 104 ? 11.981 7.727 -23.776 1.00 92.06 104 ASP A C 1
ATOM 811 O O . ASP A 1 104 ? 11.065 7.360 -24.514 1.00 92.06 104 ASP A O 1
ATOM 815 N N . ILE A 1 105 ? 12.448 6.947 -22.796 1.00 94.06 105 ILE A N 1
ATOM 816 C CA . ILE A 1 105 ? 11.898 5.612 -22.504 1.00 94.06 105 ILE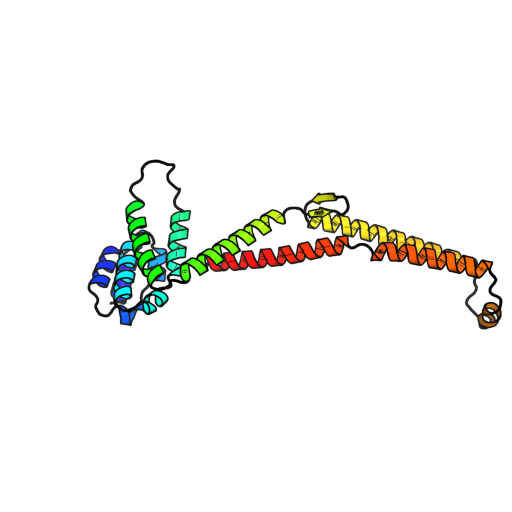 A CA 1
ATOM 817 C C . ILE A 1 105 ? 10.423 5.708 -22.074 1.00 94.06 105 ILE A C 1
ATOM 819 O O . ILE A 1 105 ? 9.584 4.947 -22.555 1.00 94.06 105 ILE A O 1
ATOM 823 N N . LEU A 1 106 ? 10.067 6.672 -21.220 1.00 93.56 106 LEU A N 1
ATOM 824 C CA . LEU A 1 106 ? 8.685 6.879 -20.776 1.00 93.56 106 LEU A CA 1
ATOM 825 C C . LEU A 1 106 ? 7.745 7.226 -21.931 1.00 93.56 106 LEU A C 1
ATOM 827 O O . LEU A 1 106 ? 6.614 6.748 -21.947 1.00 93.56 106 LEU A O 1
ATOM 831 N N . ARG A 1 107 ? 8.194 8.018 -22.913 1.00 93.25 107 ARG A N 1
ATOM 832 C CA . ARG A 1 107 ? 7.400 8.312 -24.119 1.00 93.25 107 ARG A CA 1
ATOM 833 C C . ARG A 1 107 ? 7.066 7.038 -24.892 1.00 93.25 107 ARG A C 1
ATOM 835 O O . ARG A 1 107 ? 5.923 6.878 -25.315 1.00 93.25 107 ARG A O 1
ATOM 842 N N . ILE A 1 108 ? 8.034 6.132 -25.033 1.00 93.69 108 ILE A N 1
ATOM 843 C CA . ILE A 1 108 ? 7.831 4.824 -25.673 1.00 93.69 108 ILE A CA 1
ATOM 844 C C . ILE A 1 108 ? 6.829 3.990 -24.865 1.00 93.69 108 ILE A C 1
ATOM 846 O O . ILE A 1 108 ? 5.869 3.468 -25.426 1.00 93.69 108 ILE A O 1
ATOM 850 N N . ILE A 1 109 ? 7.007 3.917 -23.543 1.00 93.31 109 ILE A N 1
ATOM 851 C CA . ILE A 1 109 ? 6.128 3.153 -22.647 1.00 93.31 109 ILE A CA 1
ATOM 852 C C . ILE A 1 109 ? 4.686 3.670 -22.694 1.00 93.31 109 ILE A C 1
ATOM 854 O O . ILE A 1 109 ? 3.765 2.875 -22.825 1.00 93.31 109 ILE A O 1
ATOM 858 N N . VAL A 1 110 ? 4.468 4.985 -22.600 1.00 92.69 110 VAL A N 1
ATOM 859 C CA . VAL A 1 110 ? 3.116 5.574 -22.594 1.00 92.69 110 VAL A CA 1
ATOM 860 C C . VAL A 1 110 ? 2.405 5.338 -23.921 1.00 92.69 110 VAL A C 1
ATOM 862 O O . VAL A 1 110 ? 1.203 5.084 -23.931 1.00 92.69 110 VAL A O 1
ATOM 865 N N . ARG A 1 111 ? 3.138 5.386 -25.037 1.00 91.88 111 ARG A N 1
ATOM 866 C CA . ARG A 1 111 ? 2.586 5.043 -26.348 1.00 91.88 111 ARG A CA 1
ATOM 867 C C . ARG A 1 111 ? 2.165 3.571 -26.410 1.00 91.88 111 ARG A C 1
ATOM 869 O O . ARG A 1 111 ? 1.069 3.288 -26.876 1.00 91.88 111 ARG A O 1
ATOM 876 N N . ALA A 1 112 ? 3.014 2.661 -25.935 1.00 90.19 112 ALA A N 1
ATOM 877 C CA . ALA A 1 112 ? 2.751 1.224 -25.986 1.00 90.19 112 ALA A CA 1
ATOM 878 C C . ALA A 1 112 ? 1.743 0.735 -24.925 1.00 90.19 112 ALA A C 1
ATOM 880 O O . ALA A 1 112 ? 1.135 -0.322 -25.074 1.00 90.19 112 ALA A O 1
ATOM 881 N N . SER A 1 113 ? 1.571 1.473 -23.827 1.00 88.88 113 SER A N 1
ATOM 882 C CA . SER A 1 113 ? 0.686 1.131 -22.706 1.00 88.88 113 SER A CA 1
ATOM 883 C C . SER A 1 113 ? -0.008 2.394 -22.170 1.00 88.88 113 SER A C 1
ATOM 885 O O . SER A 1 113 ? 0.395 2.941 -21.137 1.00 88.88 113 SER A O 1
ATOM 887 N N . PRO A 1 114 ? -1.048 2.892 -22.866 1.00 88.44 114 PRO A N 1
ATOM 888 C CA . PRO A 1 114 ? -1.703 4.164 -22.539 1.00 88.44 114 PRO A CA 1
ATOM 889 C C . PRO A 1 114 ? -2.509 4.129 -21.230 1.00 88.44 114 PRO A C 1
ATOM 891 O O . PRO A 1 114 ? -2.825 5.171 -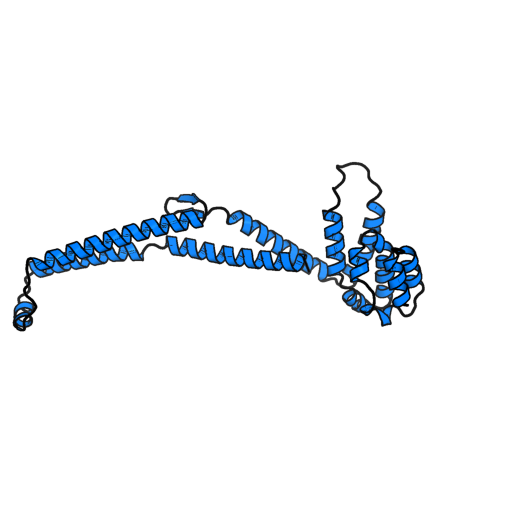20.659 1.00 88.44 114 PRO A O 1
ATOM 894 N N . ASP A 1 115 ? -2.834 2.939 -20.731 1.00 89.62 115 ASP A N 1
ATOM 895 C CA . ASP A 1 115 ? -3.546 2.693 -19.476 1.00 89.62 115 ASP A CA 1
ATOM 896 C C . ASP A 1 115 ? -2.629 2.751 -18.240 1.00 89.62 115 ASP A C 1
ATOM 898 O O . ASP A 1 115 ? -3.093 2.983 -17.116 1.00 89.62 115 ASP A O 1
ATOM 902 N N . LEU A 1 116 ? -1.320 2.577 -18.434 1.00 88.00 116 LEU A N 1
ATOM 903 C CA . LEU A 1 116 ? -0.330 2.527 -17.363 1.00 88.00 116 LEU A CA 1
ATOM 904 C C . LEU A 1 116 ? -0.316 3.796 -16.483 1.00 88.00 116 LEU A C 1
ATOM 906 O O . LEU A 1 116 ? -0.342 3.651 -15.258 1.00 88.00 116 LEU A O 1
ATOM 910 N N . PRO A 1 117 ? -0.358 5.035 -17.021 1.00 89.25 117 PRO A N 1
ATOM 911 C CA . PRO A 1 117 ? -0.442 6.242 -16.195 1.00 89.25 117 PRO A CA 1
ATOM 912 C C . PRO A 1 117 ? -1.680 6.263 -15.291 1.00 89.25 117 PRO A C 1
ATOM 914 O O . PRO A 1 117 ? -1.592 6.650 -14.124 1.00 89.25 117 PRO A O 1
ATOM 917 N N . GLN A 1 118 ? -2.832 5.807 -15.797 1.00 90.62 118 GLN A N 1
ATOM 918 C CA . GLN A 1 118 ? -4.063 5.748 -15.010 1.00 90.62 118 GLN A CA 1
ATOM 919 C C . GLN A 1 118 ? -3.958 4.693 -13.902 1.00 90.62 118 GLN A C 1
ATOM 921 O O . GLN A 1 118 ? -4.341 4.969 -12.763 1.00 90.62 118 GLN A O 1
ATOM 926 N N . LYS A 1 119 ? -3.399 3.512 -14.203 1.00 88.19 119 LYS A N 1
ATOM 927 C CA . LYS A 1 119 ? -3.125 2.456 -13.212 1.00 88.19 119 LYS A CA 1
ATOM 928 C C . LYS A 1 119 ? -2.202 2.953 -12.098 1.00 88.19 119 LYS A C 1
ATOM 930 O O . LYS A 1 119 ? -2.514 2.774 -10.920 1.00 88.19 119 LYS A O 1
ATOM 935 N N . LEU A 1 120 ? -1.115 3.639 -12.450 1.00 86.88 120 LEU A N 1
ATOM 936 C CA . LEU A 1 120 ? -0.180 4.223 -11.483 1.00 86.88 120 LEU A CA 1
ATOM 937 C C . LEU A 1 120 ? -0.835 5.310 -10.635 1.00 86.88 120 LEU A C 1
ATOM 939 O O . LEU A 1 120 ? -0.640 5.338 -9.422 1.00 86.88 120 LEU A O 1
ATOM 943 N N . ASN A 1 121 ? -1.645 6.179 -11.245 1.00 89.19 121 ASN A N 1
ATOM 944 C CA . ASN A 1 121 ? -2.352 7.217 -10.505 1.00 89.19 121 ASN A CA 1
ATOM 945 C C . ASN A 1 121 ? -3.358 6.616 -9.510 1.00 89.19 121 ASN A C 1
ATOM 947 O O . ASN A 1 121 ? -3.421 7.062 -8.367 1.00 89.19 121 ASN A O 1
ATOM 951 N N . ARG A 1 122 ? -4.083 5.556 -9.897 1.00 88.94 122 ARG A N 1
ATOM 952 C CA . ARG A 1 122 ? -4.958 4.808 -8.978 1.00 88.94 122 ARG A CA 1
ATOM 953 C C . ARG A 1 122 ? -4.166 4.190 -7.824 1.00 88.94 122 ARG A C 1
ATOM 955 O O . ARG A 1 122 ? -4.551 4.368 -6.674 1.00 88.94 122 ARG A O 1
ATOM 962 N N . ARG A 1 123 ? -3.029 3.538 -8.100 1.00 84.81 123 ARG A N 1
ATOM 963 C CA . ARG A 1 123 ? -2.142 2.997 -7.049 1.00 84.81 123 ARG A CA 1
ATOM 964 C C . ARG A 1 123 ? -1.641 4.093 -6.104 1.00 84.81 123 ARG A C 1
ATOM 966 O O . ARG A 1 123 ? -1.708 3.919 -4.892 1.00 84.81 123 ARG A O 1
ATOM 973 N N . LYS A 1 124 ? -1.215 5.244 -6.636 1.00 87.50 124 LYS A N 1
ATOM 974 C CA . LYS A 1 124 ? -0.810 6.415 -5.839 1.00 87.50 124 LYS A CA 1
ATOM 975 C C . LYS A 1 124 ? -1.947 6.904 -4.937 1.00 87.50 124 LYS A C 1
ATOM 977 O O . LYS A 1 124 ? -1.711 7.168 -3.763 1.00 87.50 124 LYS A O 1
ATOM 982 N N . GLN A 1 125 ? -3.160 7.038 -5.473 1.00 88.56 125 GLN A N 1
ATOM 983 C CA . GLN A 1 125 ? -4.332 7.474 -4.708 1.00 88.56 125 GLN A CA 1
ATOM 984 C C . GLN A 1 125 ? -4.702 6.477 -3.605 1.00 88.56 125 GLN A C 1
ATOM 986 O O . GLN A 1 125 ? -4.999 6.900 -2.490 1.00 88.56 125 GLN A O 1
ATOM 991 N N . ASN A 1 126 ? -4.637 5.175 -3.893 1.00 82.62 126 ASN A N 1
ATOM 992 C CA . ASN A 1 126 ? -4.885 4.128 -2.904 1.00 82.62 126 ASN A CA 1
ATOM 993 C C . ASN A 1 126 ? -3.847 4.177 -1.779 1.00 82.62 126 ASN A C 1
ATOM 995 O O . ASN A 1 126 ? -4.227 4.272 -0.617 1.00 82.62 126 ASN A O 1
ATOM 999 N N . LEU A 1 127 ? -2.554 4.242 -2.117 1.00 83.44 127 LEU A N 1
ATOM 1000 C CA . LEU A 1 127 ? -1.482 4.371 -1.128 1.00 83.44 127 LEU A CA 1
ATOM 1001 C 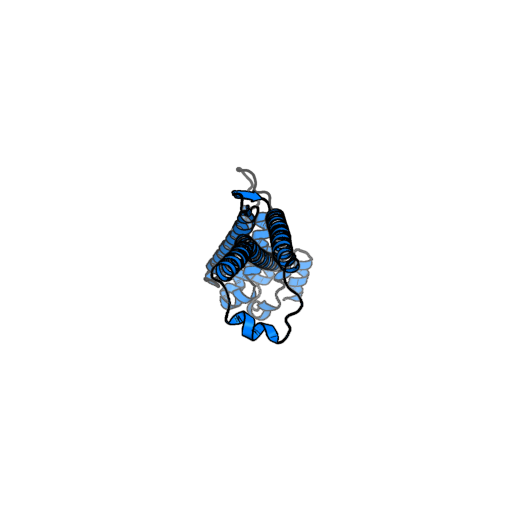C . LEU A 1 127 ? -1.651 5.634 -0.270 1.00 83.44 127 LEU A C 1
ATOM 1003 O O . LEU A 1 127 ? -1.524 5.578 0.949 1.00 83.44 127 LEU A O 1
ATOM 1007 N N . HIS A 1 128 ? -1.985 6.766 -0.893 1.00 84.62 128 HIS A N 1
ATOM 1008 C CA . HIS A 1 128 ? -2.250 8.014 -0.179 1.00 84.62 128 HIS A CA 1
ATOM 1009 C C . HIS A 1 128 ? -3.432 7.882 0.790 1.00 84.62 128 HIS A C 1
ATOM 1011 O O . HIS A 1 128 ? -3.356 8.360 1.919 1.00 84.62 128 HIS A O 1
ATOM 1017 N N . ARG A 1 129 ? -4.516 7.209 0.382 1.00 80.06 129 ARG A N 1
ATOM 1018 C CA . ARG A 1 129 ? -5.667 6.946 1.255 1.00 80.06 129 ARG A CA 1
ATOM 1019 C C . ARG A 1 129 ? -5.282 6.062 2.441 1.00 80.06 129 ARG A C 1
ATOM 1021 O O . ARG A 1 129 ? -5.636 6.413 3.561 1.00 80.06 129 ARG A O 1
ATOM 1028 N N . CYS A 1 130 ? -4.527 4.985 2.216 1.00 76.94 130 CYS A N 1
ATOM 1029 C CA . CYS A 1 130 ? -4.041 4.120 3.294 1.00 76.94 130 CYS A CA 1
ATOM 1030 C C . CYS A 1 130 ? -3.198 4.913 4.305 1.00 76.94 130 CYS A C 1
ATOM 1032 O O . CYS A 1 130 ? -3.421 4.806 5.506 1.00 76.94 130 CYS A O 1
ATOM 1034 N N . ILE A 1 131 ? -2.288 5.773 3.829 1.00 80.19 131 ILE A N 1
ATOM 1035 C CA . ILE A 1 131 ? -1.461 6.634 4.693 1.00 80.19 131 ILE A CA 1
ATOM 1036 C C . ILE A 1 131 ? -2.324 7.598 5.521 1.00 80.19 131 ILE A C 1
ATOM 1038 O O . ILE A 1 131 ? -2.067 7.785 6.709 1.00 80.19 131 ILE A O 1
ATOM 1042 N N . LEU A 1 132 ? -3.356 8.200 4.924 1.00 76.38 132 LEU A N 1
ATOM 1043 C CA . LEU A 1 132 ? -4.277 9.065 5.666 1.00 76.38 132 LEU A CA 1
ATOM 1044 C C . LEU A 1 132 ? -5.049 8.289 6.740 1.00 76.38 132 LEU A C 1
ATOM 1046 O O . LEU A 1 132 ? -5.188 8.782 7.857 1.00 76.38 132 LEU A O 1
ATOM 1050 N N . GLN A 1 133 ? -5.518 7.078 6.430 1.00 68.62 133 GLN A N 1
ATOM 1051 C CA . GLN A 1 133 ? -6.210 6.224 7.400 1.00 68.62 133 GLN A CA 1
ATOM 1052 C C . GLN A 1 133 ? -5.299 5.861 8.580 1.00 68.62 133 GLN A C 1
ATOM 1054 O O . GLN A 1 133 ? -5.707 6.014 9.728 1.00 68.62 133 GLN A O 1
ATOM 1059 N N . LEU A 1 134 ? -4.033 5.517 8.322 1.00 68.56 134 LEU A N 1
ATOM 1060 C CA . LEU A 1 134 ? -3.017 5.331 9.368 1.00 68.56 134 LEU A CA 1
ATOM 1061 C C . LEU A 1 134 ? -2.901 6.551 10.302 1.00 68.56 134 LEU A C 1
ATOM 1063 O O . LEU A 1 134 ? -2.779 6.387 11.514 1.00 68.56 134 LEU A O 1
ATOM 1067 N N . GLY A 1 135 ? -2.984 7.770 9.758 1.00 64.38 135 GLY A N 1
ATOM 1068 C CA . GLY A 1 135 ? -2.956 9.010 10.541 1.00 64.38 135 GLY A CA 1
ATOM 1069 C C . GLY A 1 135 ? -4.229 9.269 11.361 1.00 64.38 135 GLY A C 1
ATOM 1070 O O . GLY A 1 135 ? -4.142 9.702 12.509 1.00 64.38 135 GLY A O 1
ATOM 1071 N N . HIS A 1 136 ? -5.411 8.982 10.806 1.00 58.31 136 HIS A N 1
ATOM 1072 C CA . HIS A 1 136 ? -6.701 9.202 11.479 1.00 58.31 136 HIS A CA 1
ATOM 1073 C C . HIS A 1 136 ? -6.957 8.233 12.637 1.00 58.31 136 HIS A C 1
ATOM 1075 O O . HIS A 1 136 ? -7.644 8.575 13.596 1.00 58.31 136 HIS A O 1
ATOM 1081 N N . HIS A 1 137 ? -6.367 7.043 12.595 1.00 63.38 137 HIS A N 1
ATOM 1082 C CA . HIS A 1 137 ? -6.548 6.014 13.610 1.00 63.38 137 HIS A CA 1
ATOM 1083 C C . HIS A 1 137 ? -5.527 6.097 14.769 1.00 63.38 137 HIS A C 1
ATOM 1085 O O . HIS A 1 137 ? -5.326 5.130 15.502 1.00 63.38 137 HIS A O 1
ATOM 1091 N N . GLY A 1 138 ? -4.886 7.243 15.014 1.00 66.12 138 GLY A N 1
ATOM 1092 C CA . GLY A 1 138 ? -4.026 7.409 16.197 1.00 66.12 138 GLY A CA 1
ATOM 1093 C C . GLY A 1 138 ? -4.812 7.409 17.517 1.00 66.12 138 GLY A C 1
ATOM 1094 O O . GLY A 1 138 ? -4.418 6.763 18.485 1.00 66.12 138 GLY A O 1
ATOM 1095 N N . LEU A 1 139 ? -5.969 8.078 17.539 1.00 75.38 139 LEU A N 1
ATOM 1096 C CA . LEU A 1 139 ? -6.766 8.338 18.743 1.00 75.38 139 LEU A CA 1
ATOM 1097 C C . LEU A 1 139 ? -8.251 8.054 18.476 1.00 75.38 139 LEU A C 1
ATOM 1099 O O . LEU A 1 139 ? -8.703 8.153 17.339 1.00 75.38 139 LEU A O 1
ATOM 1103 N N . VAL A 1 140 ? -8.994 7.666 19.511 1.00 78.56 140 VAL A N 1
ATOM 1104 C CA . VAL A 1 140 ? -10.450 7.465 19.484 1.00 78.56 140 VAL A CA 1
ATOM 1105 C C . VAL A 1 140 ? -11.109 8.175 20.655 1.00 78.56 140 VAL A C 1
ATOM 1107 O O . VAL A 1 140 ? -10.499 8.325 21.720 1.00 78.56 140 VAL A O 1
ATOM 1110 N N . ASP A 1 141 ? -12.371 8.544 20.464 1.00 79.56 141 ASP A N 1
ATOM 1111 C CA . ASP A 1 141 ? -13.216 9.069 21.526 1.00 79.56 141 ASP A CA 1
ATOM 1112 C C . ASP A 1 141 ? -13.648 7.952 22.484 1.00 79.56 141 ASP A C 1
ATOM 1114 O O . ASP A 1 141 ? -14.243 6.938 22.102 1.00 79.56 141 ASP A O 1
ATOM 1118 N N . SER A 1 142 ? -13.353 8.147 23.765 1.00 76.69 142 SER A N 1
ATOM 1119 C CA . SER A 1 142 ? -13.971 7.381 24.847 1.00 76.69 142 SER A CA 1
ATOM 1120 C C . SER A 1 142 ? -15.423 7.827 25.071 1.00 76.69 142 SER A C 1
ATOM 1122 O O . SER A 1 142 ? -15.804 8.922 24.655 1.00 76.69 142 SER A O 1
ATOM 1124 N N . SER A 1 143 ? -16.215 7.029 25.797 1.00 75.50 143 SER A N 1
ATOM 1125 C CA . SER A 1 143 ? -17.603 7.360 26.167 1.00 75.50 143 SER A CA 1
ATOM 1126 C C . SER A 1 143 ? -17.734 8.693 26.912 1.00 75.50 143 SER A C 1
ATOM 1128 O O . SER A 1 143 ? -18.815 9.265 26.988 1.00 75.50 143 SER A O 1
ATOM 1130 N N . ASP A 1 144 ? -16.626 9.168 27.484 1.00 76.69 144 ASP A N 1
ATOM 1131 C CA . ASP A 1 144 ? -16.537 10.397 28.271 1.00 76.69 144 ASP A CA 1
ATOM 1132 C C . ASP A 1 144 ? -15.951 11.572 27.449 1.00 76.69 144 ASP A C 1
ATOM 1134 O O . ASP A 1 144 ? -15.396 12.510 28.018 1.00 76.69 144 ASP A O 1
ATOM 1138 N N . PHE A 1 145 ? -16.017 11.505 26.109 1.00 72.25 145 PHE A N 1
ATOM 1139 C CA . PHE A 1 145 ? -15.525 12.526 25.161 1.00 72.25 145 PHE A CA 1
ATOM 1140 C C . PHE A 1 145 ? -14.032 12.867 25.300 1.00 72.25 145 PHE A C 1
ATOM 1142 O O . PHE A 1 145 ? -13.586 13.978 25.006 1.00 72.25 145 PHE A O 1
ATOM 1149 N N . LYS A 1 146 ? -13.236 11.901 25.766 1.00 78.56 146 LYS A N 1
ATOM 1150 C CA . LYS A 1 146 ? -11.782 12.027 25.883 1.00 78.56 146 LYS A CA 1
ATOM 1151 C C . LYS A 1 146 ? -11.093 11.245 24.772 1.00 78.56 146 LYS A C 1
ATOM 1153 O O . LYS A 1 146 ? -11.289 10.035 24.667 1.00 78.56 146 LYS A O 1
ATOM 1158 N N . MET A 1 147 ? -10.218 11.923 24.035 1.00 79.38 147 MET A N 1
ATOM 1159 C CA . MET A 1 147 ? -9.368 11.313 23.015 1.00 79.38 147 MET A CA 1
ATOM 1160 C C . MET A 1 147 ? -8.233 10.510 23.653 1.00 79.38 147 MET A C 1
ATOM 1162 O O . MET A 1 147 ? -7.454 11.033 24.456 1.00 79.38 147 MET A O 1
ATOM 1166 N N . MET A 1 148 ? -8.136 9.230 23.307 1.00 81.62 148 MET A N 1
ATOM 1167 C CA . MET A 1 148 ? -7.078 8.336 23.784 1.00 81.62 148 MET A CA 1
ATOM 1168 C C . MET A 1 148 ? -6.787 7.223 22.779 1.00 81.62 148 MET A C 1
ATOM 1170 O O . MET A 1 148 ? -7.503 7.047 21.798 1.00 81.62 148 MET A O 1
ATOM 1174 N N . ASN A 1 149 ? -5.728 6.449 23.011 1.00 82.75 149 ASN A N 1
ATOM 1175 C CA . ASN A 1 149 ? -5.441 5.287 22.175 1.00 82.75 149 ASN A CA 1
ATOM 1176 C C . ASN A 1 149 ? -6.573 4.252 22.279 1.00 82.75 149 ASN A C 1
ATOM 1178 O O . ASN A 1 149 ? -7.094 4.013 23.368 1.00 82.75 149 ASN A O 1
ATOM 1182 N N . LEU A 1 150 ? -6.889 3.574 21.171 1.00 83.69 150 LEU A N 1
ATOM 1183 C CA . LEU A 1 150 ? -7.983 2.594 21.102 1.00 83.69 150 LEU A CA 1
ATOM 1184 C C . LEU A 1 150 ? -7.894 1.495 22.170 1.00 83.69 150 LEU A C 1
ATOM 1186 O O . LEU A 1 150 ? -8.904 1.137 22.766 1.00 83.69 150 LEU A O 1
ATOM 1190 N N . HIS A 1 151 ? -6.692 0.994 22.461 1.00 82.75 151 HIS A N 1
ATOM 1191 C CA . HIS A 1 151 ? -6.503 -0.025 23.496 1.00 82.75 151 HIS A CA 1
ATOM 1192 C C . HIS A 1 151 ? -6.828 0.497 24.904 1.00 82.75 151 HIS A C 1
ATOM 1194 O O . HIS A 1 151 ? -7.410 -0.233 25.705 1.00 82.75 151 HIS A O 1
ATOM 1200 N N . GLU A 1 152 ? -6.503 1.760 25.209 1.00 82.94 152 GLU A N 1
ATOM 1201 C CA . GLU A 1 152 ? -6.878 2.370 26.487 1.00 82.94 152 GLU A CA 1
ATOM 1202 C C . GLU A 1 152 ? -8.381 2.667 26.537 1.00 82.94 152 GLU A C 1
ATOM 1204 O O . GLU A 1 152 ? -9.000 2.391 27.562 1.00 82.94 152 GLU A O 1
ATOM 1209 N N . ALA A 1 153 ? -8.992 3.119 25.435 1.00 85.44 153 ALA A N 1
ATOM 1210 C CA . ALA A 1 153 ? -10.443 3.319 25.356 1.00 85.44 153 ALA A CA 1
ATOM 1211 C C . ALA A 1 153 ? -11.210 2.008 25.594 1.00 85.44 153 ALA A C 1
ATOM 1213 O O . ALA A 1 153 ? -12.085 1.954 26.456 1.00 85.44 153 ALA A O 1
ATOM 1214 N N . LEU A 1 154 ? -10.820 0.923 24.911 1.00 84.62 154 LEU A N 1
ATOM 1215 C CA . LEU A 1 154 ? -11.398 -0.411 25.105 1.00 84.62 154 LEU A CA 1
ATOM 1216 C C . LEU A 1 154 ? -11.245 -0.884 26.551 1.00 84.62 154 LEU A C 1
ATOM 1218 O O . LEU A 1 154 ? -12.191 -1.377 27.155 1.00 84.62 154 LEU A O 1
ATOM 1222 N N . LYS A 1 155 ? -10.061 -0.712 27.140 1.00 85.31 155 LYS A N 1
ATOM 1223 C CA . LYS A 1 155 ? -9.789 -1.103 28.527 1.00 85.31 155 LYS A CA 1
ATOM 1224 C C . LYS A 1 155 ? -10.634 -0.320 29.530 1.00 85.31 155 LYS A C 1
ATOM 1226 O O . LYS A 1 155 ? -11.108 -0.917 30.497 1.00 85.31 155 LYS A O 1
ATOM 1231 N N . VAL A 1 156 ? -10.804 0.987 29.339 1.00 87.81 156 VAL A N 1
ATOM 1232 C CA . VAL A 1 156 ? -11.662 1.823 30.192 1.00 87.81 156 VAL A CA 1
ATOM 1233 C C . VAL A 1 156 ? -13.114 1.365 30.079 1.00 87.81 156 VAL A C 1
ATOM 1235 O O . VAL A 1 156 ? -13.739 1.091 31.105 1.00 87.81 156 VAL A O 1
ATOM 1238 N N . GLU A 1 157 ? -13.614 1.180 28.858 1.00 85.88 157 GLU A N 1
ATOM 1239 C CA . GLU A 1 157 ? -15.005 0.790 28.624 1.00 85.88 157 GLU A CA 1
ATOM 1240 C C . GLU A 1 157 ? -15.305 -0.629 29.140 1.00 85.88 157 GLU A C 1
ATOM 1242 O O . GLU A 1 157 ? -16.309 -0.860 29.813 1.00 85.88 157 GLU A O 1
ATOM 1247 N N . LEU A 1 158 ? -14.387 -1.582 28.944 1.00 85.56 158 LEU A N 1
ATOM 1248 C CA . LEU A 1 158 ? -14.510 -2.941 29.484 1.00 85.56 158 LEU A CA 1
ATOM 1249 C C . LEU A 1 158 ? -14.479 -2.960 31.016 1.00 85.56 158 LEU A C 1
ATOM 1251 O O . LEU A 1 158 ? -15.236 -3.708 31.637 1.00 85.56 158 LEU A O 1
ATOM 1255 N N . LYS A 1 159 ? -13.640 -2.131 31.652 1.00 86.81 159 LYS A N 1
ATOM 1256 C CA . LYS A 1 159 ? -13.629 -1.992 33.118 1.00 86.81 159 LYS A CA 1
ATOM 1257 C C . LYS A 1 159 ? -14.939 -1.404 33.634 1.00 86.81 159 LYS A C 1
ATOM 1259 O O . LYS A 1 159 ? -15.478 -1.917 34.615 1.00 86.81 159 LYS A O 1
ATOM 1264 N N . LYS A 1 160 ? -15.463 -0.378 32.961 1.00 86.00 160 LYS A N 1
ATOM 1265 C CA . LYS A 1 160 ? -16.764 0.232 33.263 1.00 86.00 160 LYS A CA 1
ATOM 1266 C C . LYS A 1 160 ? -17.881 -0.809 33.157 1.00 86.00 160 LYS A C 1
ATOM 1268 O O . LYS A 1 160 ? -18.663 -0.959 34.096 1.00 86.00 160 LYS A O 1
ATOM 1273 N N . ARG A 1 161 ? -17.878 -1.622 32.096 1.00 82.62 161 ARG A N 1
ATOM 1274 C CA . ARG A 1 161 ? -18.838 -2.720 31.905 1.00 82.62 161 ARG A CA 1
ATOM 1275 C C . ARG A 1 161 ? -18.716 -3.807 32.967 1.00 82.62 161 ARG A C 1
ATOM 1277 O O . ARG A 1 161 ? -19.725 -4.251 33.507 1.00 82.62 161 ARG A O 1
ATOM 1284 N N . LEU A 1 162 ? -17.495 -4.206 33.319 1.00 86.94 162 LEU A N 1
ATOM 1285 C CA . LEU A 1 162 ? -17.260 -5.170 34.394 1.00 86.94 162 LEU A CA 1
ATOM 1286 C C . LEU A 1 162 ? -17.815 -4.660 35.731 1.00 86.94 162 LEU A C 1
ATOM 1288 O O . LEU A 1 162 ? -18.416 -5.428 36.480 1.00 86.94 162 LEU A O 1
ATOM 1292 N N . GLN A 1 163 ? -17.633 -3.373 36.033 1.00 86.88 163 GLN A N 1
ATOM 1293 C CA . GLN A 1 163 ? -18.165 -2.764 37.248 1.00 86.88 163 GLN A CA 1
ATOM 1294 C C . GLN A 1 163 ? -19.698 -2.732 37.241 1.00 86.88 163 GLN A C 1
ATOM 1296 O O . GLN A 1 163 ? -20.311 -3.131 38.228 1.00 86.88 163 GLN A O 1
ATOM 1301 N N . GLN A 1 164 ? -20.318 -2.349 36.122 1.00 84.81 164 GLN A N 1
ATOM 1302 C CA . GLN A 1 164 ? -21.776 -2.379 35.965 1.00 84.81 164 GLN A CA 1
ATOM 1303 C C . GLN A 1 164 ? -22.346 -3.795 36.132 1.00 84.81 164 GLN A C 1
ATOM 1305 O O . GLN A 1 164 ? -23.321 -3.973 36.860 1.00 84.81 164 GLN A O 1
ATOM 1310 N N . LEU A 1 165 ? -21.715 -4.807 35.523 1.00 84.69 165 LEU A N 1
ATOM 1311 C CA . LEU A 1 165 ? -22.109 -6.213 35.665 1.00 84.69 165 LEU A CA 1
ATOM 1312 C C . LEU A 1 165 ? -22.020 -6.682 37.119 1.00 84.69 165 LEU A C 1
ATOM 1314 O O . LEU A 1 165 ? -22.956 -7.301 37.616 1.00 84.69 165 LEU A O 1
ATOM 1318 N N . LYS A 1 166 ? -20.932 -6.346 37.823 1.00 88.12 166 LYS A N 1
ATOM 1319 C CA . LYS A 1 166 ? -20.776 -6.664 39.251 1.00 88.12 166 LYS A CA 1
ATOM 1320 C C . LYS A 1 166 ? -21.868 -6.014 40.100 1.00 88.12 166 LYS A C 1
ATOM 1322 O O . LYS A 1 166 ? -22.479 -6.690 40.920 1.00 88.12 166 LYS A O 1
ATOM 1327 N N . SER A 1 167 ? -22.148 -4.729 39.881 1.00 84.38 167 SER A N 1
ATOM 1328 C CA . SER A 1 167 ? -23.202 -4.015 40.611 1.00 84.38 167 SER A CA 1
ATOM 1329 C C . SER A 1 167 ? -24.599 -4.567 40.319 1.00 84.38 167 SER A C 1
ATOM 1331 O O . SER A 1 167 ? -25.425 -4.656 41.223 1.00 84.38 167 SER A O 1
ATOM 1333 N N . ALA A 1 168 ? -24.882 -4.952 39.075 1.00 81.75 168 ALA A N 1
ATOM 1334 C CA . ALA A 1 168 ? -26.150 -5.575 38.713 1.00 81.75 168 ALA A CA 1
ATOM 1335 C C . ALA A 1 168 ? -26.318 -6.956 39.353 1.00 81.75 168 ALA A C 1
ATOM 1337 O O . ALA A 1 168 ? -27.389 -7.265 39.872 1.00 81.75 168 ALA A O 1
ATOM 1338 N N . LEU A 1 169 ? -25.254 -7.760 39.359 1.00 86.00 169 LEU A N 1
ATOM 1339 C CA . LEU A 1 169 ? -25.243 -9.069 40.000 1.00 86.00 169 LEU A CA 1
ATOM 1340 C C . LEU A 1 169 ? -25.511 -8.939 41.504 1.00 86.00 169 LEU A C 1
ATOM 1342 O O . LEU A 1 169 ? -26.396 -9.618 42.014 1.00 86.00 169 LEU A O 1
ATOM 1346 N N . GLN A 1 170 ? -24.864 -7.982 42.177 1.00 86.31 170 GLN A N 1
ATOM 1347 C CA . GLN A 1 170 ? -25.131 -7.681 43.586 1.00 86.31 170 GLN A CA 1
ATOM 1348 C C . GLN A 1 170 ? -26.601 -7.287 43.829 1.00 86.31 170 GLN A C 1
ATOM 1350 O O . GLN A 1 170 ? -27.241 -7.810 44.738 1.00 86.31 170 GLN A O 1
ATOM 1355 N N . LYS A 1 171 ? -27.184 -6.420 42.988 1.00 83.19 171 LYS A N 1
ATOM 1356 C CA . LYS A 1 171 ? -28.610 -6.052 43.096 1.00 83.19 171 LYS A CA 1
ATOM 1357 C C . LYS A 1 171 ? -29.537 -7.257 42.917 1.00 83.19 171 LYS A C 1
ATOM 1359 O O . LYS A 1 171 ? -30.544 -7.372 43.611 1.00 83.19 171 LYS A O 1
ATOM 1364 N N . LEU A 1 172 ? -29.216 -8.167 41.999 1.00 82.75 172 LEU A N 1
ATOM 1365 C CA . LEU A 1 172 ? -29.986 -9.399 41.808 1.00 82.75 172 LEU A CA 1
ATOM 1366 C C . LEU A 1 172 ? -29.862 -10.337 43.018 1.00 82.75 172 LEU A C 1
ATOM 1368 O O . LEU A 1 172 ? -30.862 -10.928 43.433 1.00 82.75 172 LEU A O 1
ATOM 1372 N N . GLU A 1 173 ? -28.681 -10.429 43.631 1.00 84.94 173 GLU A N 1
ATOM 1373 C CA . GLU A 1 173 ? -28.466 -11.178 44.875 1.00 84.94 173 GLU A CA 1
ATOM 1374 C C . GLU A 1 173 ? -29.272 -10.591 46.045 1.00 84.94 173 GLU A C 1
ATOM 1376 O O . GLU A 1 173 ? -29.924 -11.341 46.781 1.00 84.94 173 GLU A O 1
ATOM 1381 N N . GLU A 1 174 ? -29.325 -9.265 46.184 1.00 82.38 174 GLU A N 1
ATOM 1382 C CA . GLU A 1 174 ? -30.150 -8.569 47.183 1.00 82.38 174 GLU A CA 1
ATOM 1383 C C . GLU A 1 174 ? -31.650 -8.853 46.972 1.00 82.38 174 GLU A C 1
ATOM 1385 O O . GLU A 1 174 ? -32.359 -9.245 47.908 1.00 82.38 174 GLU A O 1
ATOM 1390 N N . LEU A 1 175 ? -32.128 -8.770 45.725 1.00 77.44 175 LEU A N 1
ATOM 1391 C CA . LEU A 1 175 ? -33.508 -9.110 45.353 1.00 77.44 175 LEU A CA 1
ATOM 1392 C C . LEU A 1 175 ? -33.838 -10.595 45.591 1.00 77.44 175 LEU A C 1
ATOM 1394 O O . LEU A 1 175 ? -34.992 -10.939 45.879 1.00 77.44 175 LEU A O 1
ATOM 1398 N N . SER A 1 176 ? -32.852 -11.487 45.480 1.00 73.88 176 SER A N 1
ATOM 1399 C CA . SER A 1 176 ? -33.010 -12.916 45.783 1.00 73.88 176 SER A CA 1
ATOM 1400 C C . SER A 1 176 ? -33.068 -13.184 47.293 1.00 73.88 176 SER A C 1
ATOM 1402 O O . SER A 1 176 ? -33.870 -13.999 47.753 1.00 73.88 176 SER A O 1
ATOM 1404 N N . SER A 1 177 ? -32.289 -12.442 48.082 1.00 63.09 177 SER A N 1
ATOM 1405 C CA . SER A 1 177 ? -32.193 -12.592 49.539 1.00 63.09 177 SER A CA 1
ATOM 1406 C C . SER A 1 177 ? -33.438 -12.078 50.263 1.00 63.09 177 SER A C 1
ATOM 1408 O O . SER A 1 177 ? -33.831 -12.645 51.284 1.00 63.09 177 SER A O 1
ATOM 1410 N N . CYS A 1 178 ? -34.124 -11.076 49.701 1.00 58.34 178 CYS A N 1
ATOM 1411 C CA . CYS A 1 178 ? -35.418 -10.611 50.210 1.00 58.34 178 CYS A CA 1
ATOM 1412 C C . CYS A 1 178 ? -36.489 -11.727 50.184 1.00 58.34 178 CYS A C 1
ATOM 1414 O O . CYS A 1 178 ? -37.342 -11.805 51.062 1.00 58.34 178 CYS A O 1
ATOM 1416 N N . HIS A 1 179 ? -36.387 -12.674 49.243 1.00 52.16 179 HIS A N 1
ATOM 1417 C CA . HIS A 1 179 ? -37.334 -13.787 49.104 1.00 52.16 179 HIS A CA 1
ATOM 1418 C C . HIS A 1 179 ? -37.174 -14.875 50.184 1.00 52.16 179 HIS A C 1
ATOM 1420 O O . HIS A 1 179 ? -38.116 -15.614 50.474 1.00 52.16 179 HIS A O 1
ATOM 1426 N N . ARG A 1 180 ? -35.998 -14.958 50.826 1.00 50.91 180 ARG A N 1
ATOM 1427 C CA . ARG A 1 180 ? -35.713 -15.970 51.861 1.00 50.91 180 ARG A CA 1
ATOM 1428 C C . ARG A 1 180 ? -36.320 -15.649 53.226 1.00 50.91 180 ARG A C 1
ATOM 1430 O O . ARG A 1 180 ? -36.306 -16.510 54.096 1.00 50.91 180 ARG A O 1
ATOM 1437 N N . ARG A 1 181 ? -36.872 -14.446 53.426 1.00 47.47 181 ARG A N 1
ATOM 1438 C CA . ARG A 1 181 ? -37.575 -14.096 54.672 1.00 47.47 181 ARG A CA 1
ATOM 1439 C C . ARG A 1 181 ? -39.050 -14.517 54.682 1.00 47.47 181 ARG A C 1
ATOM 1441 O O . ARG A 1 181 ? -39.703 -14.303 55.695 1.00 47.47 181 ARG A O 1
ATOM 1448 N N . GLY A 1 182 ? -39.567 -15.123 53.603 1.00 52.75 182 GLY A N 1
ATOM 1449 C CA . GLY A 1 182 ? -41.010 -15.360 53.468 1.00 52.75 182 GLY A CA 1
ATOM 1450 C C . GLY A 1 182 ? -41.495 -16.626 52.758 1.00 52.75 182 GLY A C 1
ATOM 1451 O O . GLY A 1 182 ? -42.707 -16.778 52.658 1.00 52.75 182 GLY A O 1
ATOM 1452 N N . SER A 1 183 ? -40.662 -17.559 52.275 1.00 44.38 183 SER A N 1
ATOM 1453 C CA . SER A 1 183 ? -41.227 -18.775 51.658 1.00 44.38 183 SER A CA 1
ATOM 1454 C C . SER A 1 183 ? -40.430 -20.054 51.901 1.00 44.38 183 SER A C 1
ATOM 1456 O O . SER A 1 183 ? -39.279 -20.214 51.500 1.00 44.38 183 SER A O 1
ATOM 1458 N N . GLN A 1 184 ? -41.113 -20.975 52.581 1.00 46.53 184 GLN A N 1
ATOM 1459 C CA . GLN A 1 184 ? -40.915 -22.414 52.491 1.00 46.53 184 GLN A CA 1
ATOM 1460 C C . GLN A 1 184 ? -40.954 -22.836 51.015 1.00 46.53 184 GLN A C 1
ATOM 1462 O O . GLN A 1 184 ? -41.660 -22.232 50.206 1.00 46.53 184 GLN A O 1
ATOM 1467 N N . THR A 1 185 ? -40.206 -23.886 50.684 1.00 46.44 185 THR A N 1
ATOM 1468 C CA . THR A 1 185 ? -40.285 -24.606 49.406 1.00 46.44 185 THR A CA 1
ATOM 1469 C C . THR A 1 185 ? -41.735 -24.740 48.929 1.00 46.44 185 THR A C 1
ATOM 1471 O O . THR A 1 185 ? -42.585 -25.093 49.752 1.00 46.44 185 THR A O 1
ATOM 1474 N N . PRO A 1 186 ? -42.036 -24.486 47.643 1.00 50.41 186 PRO A N 1
ATOM 1475 C CA . PRO A 1 186 ? -43.400 -24.558 47.140 1.00 50.41 186 PRO A CA 1
ATOM 1476 C C . PRO A 1 186 ? -43.891 -26.007 47.238 1.00 50.41 186 PRO A C 1
ATOM 1478 O O . PRO A 1 186 ? -43.416 -26.875 46.512 1.00 50.41 186 PRO A O 1
ATOM 1481 N N . SER A 1 187 ? -44.787 -26.275 48.188 1.00 51.41 187 SER A N 1
ATOM 1482 C CA . SER A 1 187 ? -45.543 -27.525 48.275 1.00 51.41 187 SER A CA 1
ATOM 1483 C C . SER A 1 187 ? -46.876 -27.364 47.545 1.00 51.41 187 SER A C 1
ATOM 1485 O O . SER A 1 187 ? -47.323 -26.242 47.305 1.00 51.41 187 SER A O 1
ATOM 1487 N N . ASP A 1 188 ? -47.538 -28.473 47.217 1.00 48.00 188 ASP A N 1
ATOM 1488 C CA . ASP A 1 188 ? -48.759 -28.542 46.393 1.00 48.00 188 ASP A CA 1
ATOM 1489 C C . ASP A 1 188 ? -49.935 -27.631 46.835 1.00 48.00 188 ASP A C 1
ATOM 1491 O O . ASP A 1 188 ? -50.866 -27.397 46.064 1.00 48.00 188 ASP A O 1
ATOM 1495 N N . GLY A 1 189 ? -49.882 -27.013 48.024 1.00 50.75 189 GLY A N 1
ATOM 1496 C CA . GLY A 1 189 ? -50.783 -25.925 48.441 1.00 50.75 189 GLY A CA 1
ATOM 1497 C C . GLY A 1 189 ? -50.567 -24.580 47.719 1.00 50.75 189 GLY A C 1
ATOM 1498 O O . GLY A 1 189 ? -51.385 -23.665 47.851 1.00 50.75 189 GLY A O 1
ATOM 1499 N N . SER A 1 190 ? -49.497 -24.428 46.931 1.00 55.59 190 SER A N 1
ATOM 1500 C CA . SER A 1 190 ? -49.187 -23.205 46.180 1.00 55.59 190 SER A CA 1
ATOM 1501 C C . SER A 1 190 ? -50.242 -22.849 45.130 1.00 55.59 190 SER A C 1
ATOM 1503 O O . SER A 1 190 ? -50.449 -21.662 44.895 1.00 55.59 190 SER A O 1
ATOM 1505 N N . HIS A 1 191 ? -50.956 -23.819 44.542 1.00 52.94 191 HIS A N 1
ATOM 1506 C CA . HIS A 1 191 ? -52.021 -23.534 43.568 1.00 52.94 191 HIS A CA 1
ATOM 1507 C C . HIS A 1 191 ? -53.262 -22.892 44.198 1.00 52.94 191 HIS A C 1
ATOM 1509 O O . HI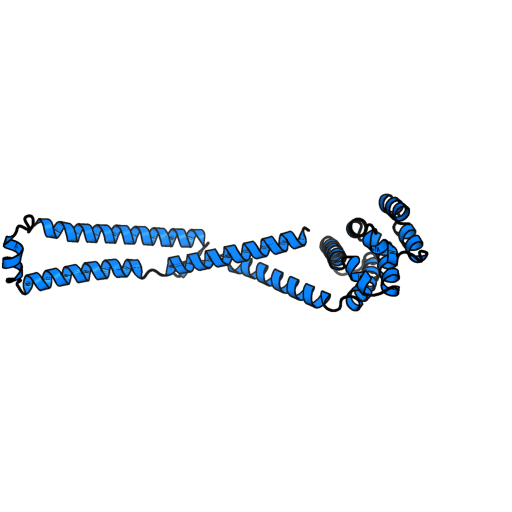S A 1 191 ? -53.801 -21.941 43.635 1.00 52.94 191 HIS A O 1
ATOM 1515 N N . GLN A 1 192 ? -53.674 -23.336 45.389 1.00 54.88 192 GLN A N 1
ATOM 1516 C CA . GLN A 1 192 ? -54.788 -22.717 46.119 1.00 54.88 192 GLN A CA 1
ATOM 1517 C C . GLN A 1 192 ? -54.425 -21.313 46.629 1.00 54.88 192 GLN A C 1
ATOM 1519 O O . GLN A 1 192 ? -55.261 -20.414 46.612 1.00 54.88 192 GLN A O 1
ATOM 1524 N N . ARG A 1 193 ? -53.156 -21.097 47.000 1.00 56.78 193 ARG A N 1
ATOM 1525 C CA . ARG A 1 193 ? -52.619 -19.780 47.386 1.00 56.78 193 ARG A CA 1
ATOM 1526 C C . ARG A 1 193 ? -52.495 -18.815 46.201 1.00 56.78 193 ARG A C 1
ATOM 1528 O O . ARG A 1 193 ? -52.706 -17.621 46.361 1.00 56.78 193 ARG A O 1
ATOM 1535 N N . MET A 1 194 ? -52.216 -19.329 45.000 1.00 54.38 194 MET A N 1
ATOM 1536 C CA . MET A 1 194 ? -52.143 -18.540 43.759 1.00 54.38 194 MET A CA 1
ATOM 1537 C C . MET A 1 194 ? -53.490 -17.913 43.370 1.00 54.38 194 MET A C 1
ATOM 1539 O O . MET A 1 194 ? -53.518 -16.900 42.681 1.00 54.38 194 MET A O 1
ATOM 1543 N N . LEU A 1 195 ? -54.599 -18.499 43.832 1.00 56.97 195 LEU A N 1
ATOM 1544 C CA . LEU A 1 195 ? -55.954 -17.970 43.652 1.00 56.97 195 LEU A CA 1
ATOM 1545 C C . LEU A 1 195 ? -56.320 -16.880 44.679 1.00 56.97 195 LEU A C 1
ATOM 1547 O O . LEU A 1 195 ? -57.378 -16.271 44.559 1.00 56.97 195 LEU A O 1
ATOM 1551 N N . GLN A 1 196 ? -55.459 -16.619 45.669 1.00 62.19 196 GLN A N 1
ATOM 1552 C CA . GLN A 1 196 ? -55.646 -15.618 46.728 1.00 62.19 196 GLN A CA 1
ATOM 1553 C C . GLN A 1 196 ? -54.542 -14.547 46.719 1.00 62.19 196 GLN A C 1
ATOM 1555 O O . GLN A 1 196 ? -54.209 -14.002 47.768 1.00 62.19 196 GLN A O 1
ATOM 1560 N N . ILE A 1 197 ? -53.956 -14.249 45.552 1.00 63.81 197 ILE A N 1
ATOM 1561 C CA . ILE A 1 197 ? -52.954 -13.179 45.435 1.00 63.81 197 ILE A CA 1
ATOM 1562 C C . ILE A 1 197 ? -53.613 -11.846 45.791 1.00 63.81 197 ILE A C 1
ATOM 1564 O O . ILE A 1 197 ? -54.560 -11.406 45.135 1.00 63.81 197 ILE A O 1
ATOM 1568 N N . SER A 1 198 ? -53.102 -11.201 46.833 1.00 73.12 198 SER A N 1
ATOM 1569 C CA . SER A 1 198 ? -53.541 -9.867 47.228 1.00 73.12 198 SER A CA 1
ATOM 1570 C C . SER A 1 198 ? -52.975 -8.797 46.288 1.00 73.12 198 SER A C 1
ATOM 1572 O O . SER A 1 198 ? -51.930 -8.976 45.658 1.00 73.12 198 SER A O 1
ATOM 1574 N N . LEU A 1 199 ? -53.646 -7.644 46.215 1.00 75.81 199 LEU A N 1
ATOM 1575 C CA . LEU A 1 199 ? -53.159 -6.488 45.454 1.00 75.81 199 LEU A CA 1
ATOM 1576 C C . LEU A 1 199 ? -51.737 -6.078 45.892 1.00 75.81 199 LEU A C 1
ATOM 1578 O O . LEU A 1 199 ? -50.891 -5.818 45.043 1.00 75.81 199 LEU A O 1
ATOM 1582 N N . ALA A 1 200 ? -51.453 -6.123 47.197 1.00 74.06 200 ALA A N 1
ATOM 1583 C CA . ALA A 1 200 ? -50.143 -5.793 47.758 1.00 74.06 200 ALA A CA 1
ATOM 1584 C C . ALA A 1 200 ? -49.027 -6.749 47.287 1.00 74.06 200 ALA A C 1
ATOM 1586 O O . ALA A 1 200 ? -47.935 -6.306 46.937 1.00 74.06 200 ALA A O 1
ATOM 1587 N N . GLU A 1 201 ? -49.300 -8.056 47.212 1.00 72.00 201 GLU A N 1
ATOM 1588 C CA . GLU A 1 201 ? -48.338 -9.044 46.694 1.00 72.00 201 GLU A CA 1
ATOM 1589 C C . GLU A 1 201 ? -48.085 -8.861 45.189 1.00 72.00 201 GLU A C 1
ATOM 1591 O O . GLU A 1 201 ? -46.965 -9.060 44.704 1.00 72.00 201 GLU A O 1
ATOM 1596 N N . LEU A 1 202 ? -49.116 -8.462 44.435 1.00 76.31 202 LEU A N 1
ATOM 1597 C CA . LEU A 1 202 ? -48.985 -8.154 43.013 1.00 76.31 202 LEU A CA 1
ATOM 1598 C C . LEU A 1 202 ? -48.130 -6.896 42.791 1.00 76.31 202 LEU A C 1
ATOM 1600 O O . LEU A 1 202 ? -47.264 -6.892 41.914 1.00 76.31 202 LEU A O 1
ATOM 1604 N N . GLU A 1 203 ? -48.340 -5.854 43.598 1.00 76.44 203 GLU A N 1
ATOM 1605 C CA . GLU A 1 203 ? -47.549 -4.620 43.582 1.00 76.44 203 GLU A CA 1
ATOM 1606 C C . GLU A 1 203 ? -46.080 -4.887 43.931 1.00 76.44 203 GLU A C 1
ATOM 1608 O O . GLU A 1 203 ? -45.189 -4.446 43.203 1.00 76.44 203 GLU A O 1
ATOM 1613 N N . GLU A 1 204 ? -45.804 -5.683 44.966 1.00 76.75 204 GLU A N 1
ATOM 1614 C CA . GLU A 1 204 ? -44.437 -6.060 45.345 1.00 76.75 204 GLU A CA 1
ATOM 1615 C C . GLU A 1 204 ? -43.732 -6.835 44.218 1.00 76.75 204 GLU A C 1
ATOM 1617 O O . GLU A 1 204 ? -42.584 -6.544 43.855 1.00 76.75 204 GLU A O 1
ATOM 1622 N N . ARG A 1 205 ? -44.438 -7.784 43.590 1.00 79.75 205 ARG A N 1
ATOM 1623 C CA . ARG A 1 205 ? -43.916 -8.541 42.444 1.00 79.75 205 ARG A CA 1
ATOM 1624 C C . ARG A 1 205 ? -43.674 -7.647 41.228 1.00 79.75 205 ARG A C 1
ATOM 1626 O O . ARG A 1 205 ? -42.668 -7.828 40.535 1.00 79.75 205 ARG A O 1
ATOM 1633 N N . LEU A 1 206 ? -44.553 -6.680 40.966 1.00 81.44 206 LEU A N 1
ATOM 1634 C CA . LEU A 1 206 ? -44.394 -5.715 39.878 1.00 81.44 206 LEU A CA 1
ATOM 1635 C C . LEU A 1 206 ? -43.178 -4.810 40.107 1.00 81.44 206 LEU A C 1
ATOM 1637 O O . LEU A 1 206 ? -42.368 -4.646 39.193 1.00 81.44 206 LEU A O 1
ATOM 1641 N N . ILE A 1 207 ? -43.013 -4.275 41.320 1.00 83.75 207 ILE A N 1
ATOM 1642 C CA . ILE A 1 207 ? -41.855 -3.456 41.708 1.00 83.75 207 ILE A CA 1
ATOM 1643 C C . ILE A 1 207 ? -40.563 -4.252 41.507 1.00 83.75 207 ILE A C 1
ATOM 1645 O O . ILE A 1 207 ? -39.614 -3.754 40.895 1.00 83.75 207 ILE A O 1
ATOM 1649 N N . LYS A 1 208 ? -40.540 -5.514 41.949 1.00 80.56 208 LYS A N 1
ATOM 1650 C CA . LYS A 1 208 ? -39.385 -6.402 41.791 1.00 80.56 208 LYS A CA 1
ATOM 1651 C C . LYS A 1 208 ? -39.040 -6.639 40.322 1.00 80.56 208 LYS A C 1
ATOM 1653 O O . LYS A 1 208 ? -37.899 -6.415 39.924 1.00 80.56 208 LYS A O 1
ATOM 1658 N N . ASN A 1 209 ? -40.023 -7.025 39.510 1.00 84.38 209 ASN A N 1
ATOM 1659 C CA . ASN A 1 209 ? -39.820 -7.276 38.083 1.00 84.38 209 ASN A CA 1
ATOM 1660 C C . ASN A 1 209 ? -39.349 -6.019 37.346 1.00 84.38 209 ASN A C 1
ATOM 1662 O O . ASN A 1 209 ? -38.430 -6.095 36.533 1.00 84.38 209 ASN A O 1
ATOM 1666 N N . LYS A 1 210 ? -39.930 -4.855 37.657 1.00 85.62 210 LYS A N 1
ATOM 1667 C CA . LYS A 1 210 ? -39.541 -3.583 37.040 1.00 85.62 210 LYS A CA 1
ATOM 1668 C C . LYS A 1 210 ? -38.134 -3.149 37.458 1.00 85.62 210 LYS A C 1
ATOM 1670 O O . LYS A 1 210 ? -37.380 -2.662 36.619 1.00 85.62 210 LYS A O 1
ATOM 1675 N N . SER A 1 211 ? -37.744 -3.397 38.709 1.00 82.81 211 SER A N 1
ATOM 1676 C CA . SER A 1 211 ? -36.380 -3.172 39.206 1.00 82.81 211 SER A CA 1
ATOM 1677 C C . SER A 1 211 ? -35.350 -4.083 38.520 1.00 82.81 211 SER A C 1
ATOM 1679 O O . SER A 1 211 ? -34.301 -3.610 38.068 1.00 82.81 211 SER A O 1
ATOM 1681 N N . SER A 1 212 ? -35.664 -5.374 38.355 1.00 78.56 212 SER A N 1
ATOM 1682 C CA . SER A 1 212 ? -34.820 -6.314 37.604 1.00 78.56 212 SER A CA 1
ATOM 1683 C C . SER A 1 212 ? -34.693 -5.920 36.134 1.00 78.56 212 SER A C 1
ATOM 1685 O O . SER A 1 212 ? -33.577 -5.871 35.623 1.00 78.56 212 SER A O 1
ATOM 1687 N N . LEU A 1 213 ? -35.807 -5.581 35.477 1.00 81.94 213 LEU A N 1
ATOM 1688 C CA . LEU A 1 213 ? -35.816 -5.155 34.078 1.00 81.94 213 LEU A CA 1
ATOM 1689 C C . LEU A 1 213 ? -34.951 -3.906 33.872 1.00 81.94 213 LEU A C 1
ATOM 1691 O O . LEU A 1 213 ? -34.037 -3.933 33.057 1.00 81.94 213 LEU A O 1
ATOM 1695 N N . THR A 1 214 ? -35.145 -2.873 34.697 1.00 83.31 214 THR A N 1
ATOM 1696 C CA . THR A 1 214 ? -34.361 -1.624 34.631 1.00 83.31 214 THR A CA 1
ATOM 1697 C C . THR A 1 214 ? -32.861 -1.885 34.822 1.00 83.31 214 THR A C 1
ATOM 1699 O O . THR A 1 214 ? -32.020 -1.277 34.162 1.00 83.31 214 THR A O 1
ATOM 1702 N N . THR A 1 215 ? -32.506 -2.811 35.719 1.00 78.12 215 THR A N 1
ATOM 1703 C CA . THR A 1 215 ? -31.107 -3.186 35.973 1.00 78.12 215 THR A CA 1
ATOM 1704 C C . THR A 1 215 ? -30.482 -3.908 34.775 1.00 78.12 215 THR A C 1
ATOM 1706 O O . THR A 1 215 ? -29.314 -3.676 34.472 1.00 78.12 215 THR A O 1
ATOM 1709 N N . VAL A 1 216 ? -31.243 -4.763 34.084 1.00 76.56 216 VAL A N 1
ATOM 1710 C CA . VAL A 1 216 ? -30.767 -5.519 32.914 1.00 76.56 216 VAL A CA 1
ATOM 1711 C C . VAL A 1 216 ? -30.708 -4.646 31.659 1.00 76.56 216 VAL A C 1
ATOM 1713 O O . VAL A 1 216 ? -29.714 -4.690 30.938 1.00 76.56 216 VAL A O 1
ATOM 1716 N N . GLU A 1 217 ? -31.714 -3.808 31.411 1.00 78.56 217 GLU A N 1
ATOM 1717 C CA . GLU A 1 217 ? -31.760 -2.912 30.246 1.00 78.56 217 GLU A CA 1
ATOM 1718 C C . GLU A 1 217 ? -30.557 -1.957 30.209 1.00 78.56 217 GLU A C 1
ATOM 1720 O O . GLU A 1 217 ? -29.934 -1.782 29.160 1.00 78.56 217 GLU A O 1
ATOM 1725 N N . ALA A 1 218 ? -30.141 -1.432 31.366 1.00 69.38 218 ALA A N 1
ATOM 1726 C CA . ALA A 1 218 ? -28.960 -0.575 31.489 1.00 69.38 218 ALA A CA 1
ATOM 1727 C C . ALA A 1 218 ? -27.632 -1.276 31.122 1.00 69.38 218 ALA A C 1
ATOM 1729 O O . ALA A 1 218 ? -26.652 -0.607 30.794 1.00 69.38 218 ALA A O 1
ATOM 1730 N N . LEU A 1 219 ? -27.577 -2.613 31.166 1.00 69.00 219 LEU A N 1
ATOM 1731 C CA . LEU A 1 219 ? -26.400 -3.398 30.768 1.00 69.00 219 LEU A CA 1
ATOM 1732 C C . LEU A 1 219 ? -26.390 -3.694 29.269 1.00 69.00 219 LEU A C 1
ATOM 1734 O O . LEU A 1 219 ? -25.316 -3.792 28.675 1.00 69.00 219 LEU A O 1
ATOM 1738 N N . VAL A 1 220 ? -27.572 -3.866 28.674 1.00 67.50 220 VAL A N 1
ATOM 1739 C CA . VAL A 1 220 ? -27.746 -4.212 27.256 1.00 67.50 220 VAL A CA 1
ATOM 1740 C C . VAL A 1 220 ? -27.571 -2.983 26.362 1.00 67.50 220 VAL A C 1
ATOM 1742 O O . VAL A 1 220 ? -27.014 -3.104 25.278 1.00 67.50 220 VAL A O 1
ATOM 1745 N N . ALA A 1 221 ? -27.950 -1.793 26.833 1.00 65.69 221 ALA A N 1
ATOM 1746 C CA . ALA A 1 221 ? -27.928 -0.557 26.045 1.00 65.69 221 ALA A CA 1
ATOM 1747 C C . ALA A 1 221 ? -26.527 0.023 25.735 1.00 65.69 221 ALA A C 1
ATOM 1749 O O . ALA A 1 221 ? -26.428 1.029 25.035 1.00 65.69 221 ALA A O 1
ATOM 1750 N N . ASN A 1 222 ? -25.434 -0.562 26.241 1.00 63.75 222 ASN A N 1
ATOM 1751 C CA . ASN A 1 222 ? -24.092 0.003 26.052 1.00 63.75 222 ASN A CA 1
ATOM 1752 C C . ASN A 1 222 ? -23.492 -0.355 24.681 1.00 63.75 222 ASN A C 1
ATOM 1754 O O . ASN A 1 222 ? -22.840 -1.392 24.544 1.00 63.75 222 ASN A O 1
ATOM 1758 N N . SER A 1 223 ? -23.669 0.555 23.717 1.00 71.62 223 SER A N 1
ATOM 1759 C CA . SER A 1 223 ? -23.205 0.502 22.319 1.00 71.62 223 SER A CA 1
ATOM 1760 C C . SER A 1 223 ? -21.742 0.912 22.097 1.00 71.62 223 SER A C 1
ATOM 1762 O O . SER A 1 223 ? -21.201 0.721 21.008 1.00 71.62 223 SER A O 1
ATOM 1764 N N . HIS A 1 224 ? -21.080 1.498 23.104 1.00 80.19 224 HIS A N 1
ATOM 1765 C CA . HIS A 1 224 ? -19.754 2.104 22.907 1.00 80.19 224 HIS A CA 1
ATOM 1766 C C . HIS A 1 224 ? -18.641 1.069 22.709 1.00 80.19 224 HIS A C 1
ATOM 1768 O O . HIS A 1 224 ? -17.701 1.310 21.960 1.00 80.19 224 HIS A O 1
ATOM 1774 N N . VAL A 1 225 ? -18.754 -0.112 23.330 1.00 81.31 225 VAL A N 1
ATOM 1775 C CA . VAL A 1 225 ? -17.814 -1.222 23.081 1.00 81.31 225 VAL A CA 1
ATOM 1776 C C . VAL A 1 225 ? -17.912 -1.684 21.629 1.00 81.31 225 VAL A C 1
ATOM 1778 O O . VAL A 1 225 ? -16.880 -1.837 20.984 1.00 81.31 225 VAL A O 1
ATOM 1781 N N . ASP A 1 226 ? -19.129 -1.835 21.103 1.00 82.69 226 ASP A N 1
ATOM 1782 C CA . ASP A 1 226 ? -19.359 -2.257 19.717 1.00 82.69 226 ASP A CA 1
ATOM 1783 C C . ASP A 1 226 ? -18.798 -1.222 18.730 1.00 82.69 226 ASP A C 1
ATOM 1785 O O . ASP A 1 226 ? -18.131 -1.576 17.761 1.00 82.69 226 ASP A O 1
ATOM 1789 N N . TYR A 1 227 ? -18.963 0.071 19.027 1.00 85.19 227 TYR A N 1
ATOM 1790 C CA . TYR A 1 227 ? -18.323 1.155 18.277 1.00 85.19 227 TYR A CA 1
ATOM 1791 C C . TYR A 1 227 ? -16.789 1.037 18.260 1.00 85.19 227 TYR A C 1
ATOM 1793 O O . TYR A 1 227 ? -16.173 1.109 17.196 1.00 85.19 227 TYR A O 1
ATOM 1801 N N . LEU A 1 228 ? -16.158 0.817 19.418 1.00 83.88 228 LEU A N 1
ATOM 1802 C CA . LEU A 1 228 ? -14.701 0.664 19.508 1.00 83.88 228 LEU A CA 1
ATOM 1803 C C . LEU A 1 228 ? -14.199 -0.604 18.794 1.00 83.88 228 LEU A C 1
ATOM 1805 O O . LEU A 1 228 ? -13.106 -0.586 18.226 1.00 83.88 228 LEU A O 1
ATOM 1809 N N . VAL A 1 229 ? -14.979 -1.689 18.804 1.00 84.88 229 VAL A N 1
ATOM 1810 C CA . VAL A 1 229 ? -14.669 -2.924 18.066 1.00 84.88 229 VAL A CA 1
ATOM 1811 C C . VAL A 1 229 ? -14.738 -2.690 16.559 1.00 84.88 229 VAL A C 1
ATOM 1813 O O . VAL A 1 229 ? -13.787 -3.047 15.870 1.00 84.88 229 VAL A O 1
ATOM 1816 N N . ASN A 1 230 ? -15.766 -2.005 16.053 1.00 86.06 230 ASN A N 1
ATOM 1817 C CA . ASN A 1 230 ? -15.855 -1.661 14.628 1.00 86.06 230 ASN A CA 1
ATOM 1818 C C . ASN A 1 230 ? -14.638 -0.840 14.170 1.00 86.06 230 ASN A C 1
ATOM 1820 O O . ASN A 1 230 ? -14.045 -1.123 13.132 1.00 86.06 230 ASN A O 1
ATOM 1824 N N . ILE A 1 231 ? -14.187 0.125 14.983 1.00 83.44 231 ILE A N 1
ATOM 1825 C CA . ILE A 1 231 ? -12.958 0.878 14.686 1.00 83.44 231 ILE A CA 1
ATOM 1826 C C . ILE A 1 231 ? -11.732 -0.044 14.649 1.00 83.44 231 ILE A C 1
ATOM 1828 O O . ILE A 1 231 ? -10.824 0.163 13.842 1.00 83.44 231 ILE A O 1
ATOM 1832 N N . LEU A 1 232 ? -11.653 -1.036 15.541 1.00 83.56 232 LEU A N 1
ATOM 1833 C CA . LEU A 1 232 ? -10.548 -1.994 15.545 1.00 83.56 232 LEU A CA 1
ATOM 1834 C C . LEU A 1 232 ? -10.532 -2.833 14.262 1.00 83.56 232 LEU A C 1
ATOM 1836 O O . LEU A 1 232 ? -9.463 -3.033 13.689 1.00 83.56 232 LEU A O 1
ATOM 1840 N N . GLU A 1 233 ? -11.695 -3.289 13.802 1.00 85.25 233 GLU A N 1
ATOM 1841 C CA . GLU A 1 233 ? -11.839 -4.037 12.550 1.00 85.25 233 GLU A CA 1
ATOM 1842 C C . GLU A 1 233 ? -11.407 -3.198 11.342 1.00 85.25 233 GLU A C 1
ATOM 1844 O O . GLU A 1 233 ? -10.563 -3.638 10.558 1.00 85.25 233 GLU A O 1
ATOM 1849 N N . GLU A 1 234 ? -11.881 -1.951 11.248 1.00 84.19 234 GLU A N 1
ATOM 1850 C CA . GLU A 1 234 ? -11.485 -1.018 10.187 1.00 84.19 234 GLU A CA 1
ATOM 1851 C C . GLU A 1 234 ? -9.967 -0.783 10.159 1.00 84.19 234 GLU A C 1
ATOM 1853 O O . GLU A 1 234 ? -9.351 -0.790 9.090 1.00 84.19 234 GLU A O 1
ATOM 1858 N N . ARG A 1 235 ? -9.337 -0.623 11.332 1.00 81.50 235 ARG A N 1
ATOM 1859 C CA . ARG A 1 235 ? -7.877 -0.467 11.449 1.00 81.50 235 ARG A CA 1
ATOM 1860 C C . ARG A 1 235 ? -7.130 -1.695 10.964 1.00 81.50 235 ARG A C 1
ATOM 1862 O O . ARG A 1 235 ? -6.168 -1.566 10.213 1.00 81.50 235 ARG A O 1
ATOM 1869 N N . VAL A 1 236 ? -7.575 -2.877 11.381 1.00 83.31 236 VAL A N 1
ATOM 1870 C CA . VAL A 1 236 ? -6.968 -4.143 10.964 1.00 83.31 236 VAL A CA 1
ATOM 1871 C C . VAL A 1 236 ? -7.030 -4.285 9.442 1.00 83.31 236 VAL A C 1
ATOM 1873 O O . VAL A 1 236 ? -6.049 -4.699 8.822 1.00 83.31 236 VAL A O 1
ATOM 1876 N N . ASP A 1 237 ? -8.142 -3.913 8.816 1.00 83.38 237 ASP A N 1
ATOM 1877 C CA . ASP A 1 237 ? -8.277 -3.982 7.362 1.00 83.38 237 ASP A CA 1
ATOM 1878 C C . ASP A 1 237 ? -7.452 -2.917 6.629 1.00 83.38 237 ASP A C 1
ATOM 1880 O O . ASP A 1 237 ? -6.858 -3.219 5.588 1.00 83.38 237 ASP A O 1
ATOM 1884 N N . ALA A 1 238 ? -7.334 -1.708 7.182 1.00 77.81 238 ALA A N 1
ATOM 1885 C CA . ALA A 1 238 ? -6.433 -0.681 6.662 1.00 77.81 238 ALA A CA 1
ATOM 1886 C C . ALA A 1 238 ? -4.958 -1.129 6.730 1.00 77.81 238 ALA A C 1
ATOM 1888 O O . ALA A 1 238 ? -4.223 -1.000 5.745 1.00 77.81 238 ALA A O 1
ATOM 1889 N N . ASP A 1 239 ? -4.537 -1.734 7.844 1.00 78.88 239 ASP A N 1
ATOM 1890 C CA . ASP A 1 239 ? -3.178 -2.252 8.031 1.00 78.88 239 ASP A CA 1
ATOM 1891 C C . ASP A 1 239 ? -2.870 -3.402 7.061 1.00 78.88 239 ASP A C 1
ATOM 1893 O O . ASP A 1 239 ? -1.793 -3.437 6.456 1.00 78.88 239 ASP A O 1
ATOM 1897 N N . LYS A 1 240 ? -3.827 -4.314 6.830 1.00 82.56 240 LYS A N 1
ATOM 1898 C CA . LYS A 1 240 ? -3.699 -5.369 5.807 1.00 82.56 240 LYS A CA 1
ATOM 1899 C C . LYS A 1 240 ? -3.491 -4.779 4.411 1.00 82.56 240 LYS A C 1
ATOM 1901 O O . LYS A 1 240 ? -2.614 -5.244 3.681 1.00 82.56 240 LYS A O 1
ATOM 1906 N N . GLN A 1 241 ? -4.269 -3.760 4.038 1.00 80.81 241 GLN A N 1
ATOM 1907 C CA . GLN A 1 241 ? -4.130 -3.088 2.740 1.00 80.81 241 GLN A CA 1
ATOM 1908 C C . GLN A 1 241 ? -2.769 -2.395 2.605 1.00 80.81 241 GLN A C 1
ATOM 1910 O O . GLN A 1 241 ? -2.124 -2.494 1.559 1.00 80.81 241 GLN A O 1
ATOM 1915 N N . MET A 1 242 ? -2.284 -1.756 3.673 1.00 77.56 242 MET A N 1
ATOM 1916 C CA . MET A 1 242 ? -0.960 -1.140 3.673 1.00 77.56 242 MET A CA 1
ATOM 1917 C C . MET A 1 242 ? 0.151 -2.184 3.523 1.00 77.56 242 MET A C 1
ATOM 1919 O O . MET A 1 242 ? 1.058 -2.004 2.710 1.00 77.56 242 MET A O 1
ATOM 1923 N N . LEU A 1 243 ? 0.081 -3.295 4.264 1.00 80.75 243 LEU A N 1
ATOM 1924 C CA . LEU A 1 243 ? 1.042 -4.393 4.140 1.00 80.75 243 LEU A CA 1
ATOM 1925 C C . LEU A 1 243 ? 1.054 -4.974 2.727 1.00 80.75 243 LEU A C 1
ATOM 1927 O O . LEU A 1 243 ? 2.130 -5.211 2.179 1.00 80.75 243 LEU A O 1
ATOM 1931 N N . PHE A 1 244 ? -0.117 -5.154 2.115 1.00 81.12 244 PHE A N 1
ATOM 1932 C CA . PHE A 1 244 ? -0.226 -5.587 0.726 1.00 81.12 24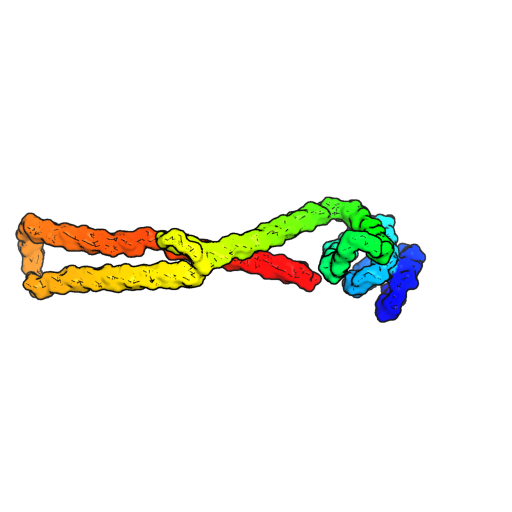4 PHE A CA 1
ATOM 1933 C C . PHE A 1 244 ? 0.517 -4.631 -0.219 1.00 81.12 244 PHE A C 1
ATOM 1935 O O . PHE A 1 244 ? 1.407 -5.064 -0.953 1.00 81.12 244 PHE A O 1
ATOM 1942 N N . HIS A 1 245 ? 0.247 -3.326 -0.133 1.00 76.00 245 HIS A N 1
ATOM 1943 C CA . HIS A 1 245 ? 0.923 -2.331 -0.967 1.00 76.00 245 HIS A CA 1
ATOM 1944 C C . HIS A 1 245 ? 2.433 -2.232 -0.692 1.00 76.00 245 HIS A C 1
ATOM 1946 O O . HIS A 1 245 ? 3.218 -2.068 -1.625 1.00 76.00 245 HIS A O 1
ATOM 1952 N N . LEU A 1 246 ? 2.883 -2.389 0.557 1.00 75.00 246 LEU A N 1
ATOM 1953 C CA . LEU A 1 246 ? 4.315 -2.440 0.884 1.00 75.00 246 LEU A CA 1
ATOM 1954 C C . LEU A 1 246 ? 4.999 -3.678 0.294 1.00 75.00 246 LEU A C 1
ATOM 1956 O O . LEU A 1 246 ? 6.131 -3.583 -0.183 1.00 75.00 246 LEU A O 1
ATOM 1960 N N . MET A 1 247 ? 4.329 -4.831 0.300 1.00 76.56 247 MET A N 1
ATOM 1961 C CA . MET A 1 247 ? 4.845 -6.041 -0.342 1.00 76.56 247 MET A CA 1
ATOM 1962 C C . MET A 1 247 ? 4.905 -5.893 -1.867 1.00 76.56 247 MET A C 1
ATOM 1964 O O . MET A 1 247 ? 5.897 -6.308 -2.466 1.00 76.56 247 MET A O 1
ATOM 1968 N N . GLU A 1 248 ? 3.913 -5.251 -2.492 1.00 72.31 248 GLU A N 1
ATOM 1969 C CA . GLU A 1 248 ? 3.947 -4.902 -3.923 1.00 72.31 248 GLU A CA 1
ATOM 1970 C C . GLU A 1 248 ? 5.078 -3.923 -4.273 1.00 72.31 248 GLU A C 1
ATOM 1972 O O . GLU A 1 248 ? 5.586 -3.939 -5.392 1.00 72.31 248 GLU A O 1
ATOM 1977 N N . LEU A 1 249 ? 5.481 -3.055 -3.344 1.00 60.53 249 LEU A N 1
ATOM 1978 C CA . LEU A 1 249 ? 6.616 -2.151 -3.542 1.00 60.53 249 LEU A CA 1
ATOM 1979 C C . LEU A 1 249 ? 7.969 -2.857 -3.373 1.00 60.53 249 LEU A C 1
ATOM 1981 O O . LEU A 1 249 ? 8.947 -2.425 -3.981 1.00 60.53 249 LEU A O 1
ATOM 1985 N N . ARG A 1 250 ? 8.040 -3.923 -2.563 1.00 59.72 250 ARG A N 1
ATOM 1986 C CA . ARG A 1 250 ? 9.267 -4.712 -2.345 1.00 59.72 250 ARG A CA 1
ATOM 1987 C C . ARG A 1 250 ? 9.539 -5.761 -3.428 1.00 59.72 250 ARG A C 1
ATOM 1989 O O . ARG A 1 250 ? 10.707 -6.067 -3.641 1.00 59.72 250 ARG A O 1
ATOM 1996 N N . ARG A 1 251 ? 8.497 -6.332 -4.042 1.00 50.47 251 ARG A N 1
ATOM 1997 C CA . ARG A 1 251 ? 8.595 -7.281 -5.167 1.00 50.47 251 ARG A CA 1
ATOM 1998 C C . ARG A 1 251 ? 8.727 -6.540 -6.475 1.00 50.47 251 ARG A C 1
ATOM 2000 O O . ARG A 1 251 ? 9.789 -6.525 -7.117 1.00 50.47 251 ARG A O 1
#

Sequence (251 aa):
LIQRINHLLDNQKHEECALLVARSSSLSHCVRDLPMSRAYDAIPHSLVFLGAVYSKISLSGDSLITELCPESFLRHVVKWLSSEPRPAAHKDSSVTPYVASIRDILRIIVRASPDLPQKLNRRKQNLHRCILQLGHHGLVDSSDFKMMNLHEALKVELKKRLQQLKSALQKLEELSSCHRRGSQTPSDGSHQRMLQISLAELEERLIKNKSSLTTVEALVANSHVDYLVNILEERVDADKQMLFHLMELRR

pLDDT: mean 80.17, std 12.52, range [44.38, 94.5]

Organism: Capitella teleta (NCBI:txid283909)